Protein AF-0000000072534121 (afdb_homodimer)

Solvent-accessible surface area (backbone atoms only — not comparable to full-atom values): 11164 Å² total; per-residue (Å²): 130,83,77,74,69,74,75,80,82,66,74,84,60,98,48,45,69,42,69,75,47,59,81,53,67,49,52,100,50,39,24,65,51,29,41,68,61,47,37,74,74,54,40,81,67,47,67,92,71,31,49,14,48,44,53,20,34,79,87,64,46,57,46,39,61,71,46,47,45,32,39,40,18,22,70,52,24,34,37,28,43,11,88,66,24,95,82,50,55,50,70,50,54,31,34,30,38,20,26,120,128,82,78,74,70,74,75,79,82,67,74,84,61,99,48,46,70,42,69,77,46,59,82,53,67,48,53,99,49,40,24,64,52,30,42,68,61,47,37,73,73,54,40,82,69,46,67,92,70,31,50,15,50,43,52,21,34,80,87,63,45,56,45,40,60,70,46,46,46,32,41,40,17,23,70,51,24,35,37,28,44,12,88,67,24,95,84,51,55,51,69,48,54,32,35,29,37,19,26,123

InterPro domains:
  IPR025155 WxxW domain [PF13330] (17-99)
  IPR039675 Cartilage intermediate layer protein 1/2 [PTHR15031] (15-99)

Organism: Lottia gigantea (NCBI:txid225164)

Radius of gyration: 16.5 Å; Cα contacts (8 Å, |Δi|>4): 460; chains: 2; bounding box: 35×44×46 Å

Nearest PDB structures (foldseek):
  8oer-assembly1_I  TM=8.802E-01  e=3.198E-05  Homo sapiens
  8s80-assembly1_F-2  TM=4.761E-01  e=2.294E+00  Bacillus anthracis
  2kdg-assembly1_A  TM=2.989E-01  e=6.839E+00  Homo sapiens
  8oer-assembly1_I  TM=8.801E-01  e=2.637E-05  Homo sapiens
  8s80-assembly1_F-2  TM=4.758E-01  e=2.250E+00  Bacillus anthracis

pLDDT: mean 91.52, std 14.14, range [27.38, 98.62]

Foldseek 3Di:
DPPPVVDCPFDDFPADKFDKDFPDFDDPWKRDDWPVVCCVVPPPSAPQQFPDKFKDAPVRHGPVVVQFDWDDDQNTHIMGTLVRGPNSDDGGMIMMTHDD/DPPPVVDCPFDDFPADKFDKDFPDFDDPWKRDDWPVVCCVVPPVSAPQQFPDKFKDAPVRHGPVVVQFDWDDDQNTHIMGTLVRGPNSDDGGMIMMTHDD

Sequence (200 aa):
MAFFSTEYNGPPCKGYWTEFFNRDTPSDDFDLETLFKIRKEYGRRVCREPIGIDARLLNGKDYSTSGEVVVIGPRYGFSCKNENQLDGKCEDYKVRFCCRMAFFSTEYNGPPCKGYWTEFFNRDTPSDDFDLETLFKIRKEYGRRVCREPIGIDARLLNGKDYSTSGEVVVIGPRYGFSCKNENQLDGKCEDYKVRFCCR

Structure (mmCIF, N/CA/C/O backbone):
data_AF-0000000072534121-model_v1
#
loop_
_entity.id
_entity.type
_entity.pdbx_description
1 polymer 'WxxW domain-containing protein'
#
loop_
_atom_site.group_PDB
_atom_site.id
_atom_site.type_symbol
_atom_site.label_atom_id
_atom_site.label_alt_id
_atom_site.label_comp_id
_atom_site.label_asym_id
_atom_site.label_entity_id
_atom_site.label_seq_id
_atom_site.pdbx_PDB_ins_code
_atom_site.Cartn_x
_atom_site.Cartn_y
_atom_site.Cartn_z
_atom_site.occupancy
_atom_site.B_iso_or_equiv
_atom_site.auth_seq_id
_atom_site.auth_comp_id
_atom_site.auth_asym_id
_atom_site.auth_atom_id
_atom_site.pdbx_PDB_model_num
ATOM 1 N N . MET A 1 1 ? -5.535 -23.766 25.031 1 27.89 1 MET A N 1
ATOM 2 C CA . MET A 1 1 ? -4.383 -23.203 24.344 1 27.89 1 MET A CA 1
ATOM 3 C C . MET A 1 1 ? -4.629 -21.734 24 1 27.89 1 MET A C 1
ATOM 5 O O . MET A 1 1 ? -5.621 -21.391 23.359 1 27.89 1 MET A O 1
ATOM 9 N N . ALA A 1 2 ? -4.336 -20.844 24.766 1 35.66 2 ALA A N 1
ATOM 10 C CA . ALA A 1 2 ? -4.773 -19.438 24.734 1 35.66 2 ALA A CA 1
ATOM 11 C C . ALA A 1 2 ? -4.375 -18.766 23.438 1 35.66 2 ALA A C 1
ATOM 13 O O . ALA A 1 2 ? -3.193 -18.75 23.078 1 35.66 2 ALA A O 1
ATOM 14 N N . PHE A 1 3 ? -5.105 -18.75 22.344 1 37.38 3 PHE A N 1
ATOM 15 C CA . PHE A 1 3 ? -4.828 -18.156 21.047 1 37.38 3 PHE A CA 1
ATOM 16 C C . PHE A 1 3 ? -4.395 -16.703 21.188 1 37.38 3 PHE A C 1
ATOM 18 O O . PHE A 1 3 ? -5.16 -15.859 21.672 1 37.38 3 PHE A O 1
ATOM 25 N N . PHE A 1 4 ? -3.391 -16.391 21.766 1 40.91 4 PHE A N 1
ATOM 26 C CA . PHE A 1 4 ? -2.865 -15.031 21.828 1 40.91 4 PHE A CA 1
ATOM 27 C C . PHE A 1 4 ? -2.932 -14.352 20.469 1 40.91 4 PHE A C 1
ATOM 29 O O . PHE A 1 4 ? -2.236 -14.758 19.531 1 40.91 4 PHE A O 1
ATOM 36 N N . SER A 1 5 ? -4.098 -14.102 20 1 46.09 5 SER A N 1
ATOM 37 C CA . SER A 1 5 ? -4.293 -13.398 18.734 1 46.09 5 SER A CA 1
ATOM 38 C C . SER A 1 5 ? -3.463 -12.117 18.688 1 46.09 5 SER A C 1
ATOM 40 O O . SER A 1 5 ? -3.613 -11.242 19.531 1 46.09 5 SER A O 1
ATOM 42 N N . THR A 1 6 ? -2.209 -12.188 18.703 1 54.97 6 THR A N 1
ATOM 43 C CA . THR A 1 6 ? -1.438 -10.953 18.641 1 54.97 6 THR A CA 1
ATOM 44 C C . THR A 1 6 ? -2.086 -9.953 17.688 1 54.97 6 THR A C 1
ATOM 46 O O . THR A 1 6 ? -2.33 -10.273 16.531 1 54.97 6 THR A O 1
ATOM 49 N N . GLU A 1 7 ? -2.92 -9.07 18.219 1 68.06 7 GLU A N 1
ATOM 50 C CA . GLU A 1 7 ? -3.643 -8.016 17.516 1 68.06 7 GLU A CA 1
ATOM 51 C C . GLU A 1 7 ? -2.713 -7.238 16.594 1 68.06 7 GLU A C 1
ATOM 53 O O . GLU A 1 7 ? -1.57 -6.945 16.953 1 68.06 7 GLU A O 1
ATOM 58 N N . TYR A 1 8 ? -2.982 -7.312 15.281 1 80.12 8 TYR A N 1
ATOM 59 C CA . TYR A 1 8 ? -2.23 -6.508 14.328 1 80.12 8 TYR A CA 1
ATOM 60 C C . TYR A 1 8 ? -2.393 -5.02 14.617 1 80.12 8 TYR A C 1
ATOM 62 O O . TYR A 1 8 ? -3.496 -4.477 14.516 1 80.12 8 TYR A O 1
ATOM 70 N N . ASN A 1 9 ? -1.31 -4.371 15.062 1 85.38 9 ASN A N 1
ATOM 71 C CA . ASN A 1 9 ? -1.355 -2.959 15.422 1 85.38 9 ASN A CA 1
ATOM 72 C C . ASN A 1 9 ? -0.958 -2.072 14.242 1 85.38 9 ASN A C 1
ATOM 74 O O . ASN A 1 9 ? -0.901 -0.848 14.375 1 85.38 9 ASN A O 1
ATOM 78 N N . GLY A 1 10 ? -0.726 -2.645 13.078 1 92.81 10 GLY A N 1
ATOM 79 C CA . GLY A 1 10 ? -0.313 -1.861 11.922 1 92.81 10 GLY A CA 1
ATOM 80 C C . GLY A 1 10 ? 1.193 -1.788 11.758 1 92.81 10 GLY A C 1
ATOM 81 O O . GLY A 1 10 ? 1.936 -2.426 12.508 1 92.81 10 GLY A O 1
ATOM 82 N N . PRO A 1 11 ? 1.665 -1.078 10.711 1 94.75 11 PRO A N 1
ATOM 83 C CA . PRO A 1 11 ? 3.105 -0.918 10.508 1 94.75 11 PRO A CA 1
ATOM 84 C C . PRO A 1 11 ? 3.775 -0.119 11.625 1 94.75 11 PRO A C 1
ATOM 86 O O . PRO A 1 11 ? 3.092 0.551 12.398 1 94.75 11 PRO A O 1
ATOM 89 N N . PRO A 1 12 ? 5.055 -0.268 11.758 1 92.69 12 PRO A N 1
ATOM 90 C CA . PRO A 1 12 ? 5.746 0.498 12.797 1 92.69 12 PRO A CA 1
ATOM 91 C C . PRO A 1 12 ? 5.746 2 12.523 1 92.69 12 PRO A C 1
ATOM 93 O O . PRO A 1 12 ? 5.66 2.418 11.367 1 92.69 12 PRO A O 1
ATOM 96 N N . CYS A 1 13 ? 5.844 2.707 13.555 1 95.56 13 CYS A N 1
ATOM 97 C CA . CYS A 1 13 ? 5.957 4.16 13.484 1 95.56 13 CYS A CA 1
ATOM 98 C C . CYS A 1 13 ? 7 4.676 14.469 1 95.56 13 CYS A C 1
ATOM 100 O O . CYS A 1 13 ? 6.855 4.504 15.68 1 95.56 13 CYS A O 1
ATOM 102 N N . LYS A 1 14 ? 8.055 5.344 14.023 1 93.44 14 LYS A N 1
ATOM 103 C CA . LYS A 1 14 ? 9.133 5.855 14.859 1 93.44 14 LYS A CA 1
ATOM 104 C C . LYS A 1 14 ? 8.719 7.137 15.57 1 93.44 14 LYS A C 1
ATOM 106 O O . LYS A 1 14 ? 9.461 7.66 16.406 1 93.44 14 LYS A O 1
ATOM 111 N N . GLY A 1 15 ? 7.633 7.695 15.328 1 96.25 15 GLY A N 1
ATOM 112 C CA . GLY A 1 15 ? 7.055 8.875 15.953 1 96.25 15 GLY A CA 1
ATOM 113 C C . GLY A 1 15 ? 5.688 8.617 16.562 1 96.25 15 GLY A C 1
ATOM 114 O O . GLY A 1 15 ? 5.523 7.711 17.375 1 96.25 15 GLY A O 1
ATOM 115 N N . TYR A 1 16 ? 4.715 9.383 16.094 1 97.69 16 TYR A N 1
ATOM 116 C CA . TYR A 1 16 ? 3.357 9.18 16.594 1 97.69 16 TYR A CA 1
ATOM 117 C C . TYR A 1 16 ? 2.369 9.055 15.438 1 97.69 16 TYR A C 1
ATOM 119 O O . TYR A 1 16 ? 2.592 9.609 14.359 1 97.69 16 TYR A O 1
ATOM 127 N N . TRP A 1 17 ? 1.35 8.297 15.633 1 97.94 17 TRP A N 1
ATOM 128 C CA . TRP A 1 17 ? 0.268 8.18 14.664 1 97.94 17 TRP A C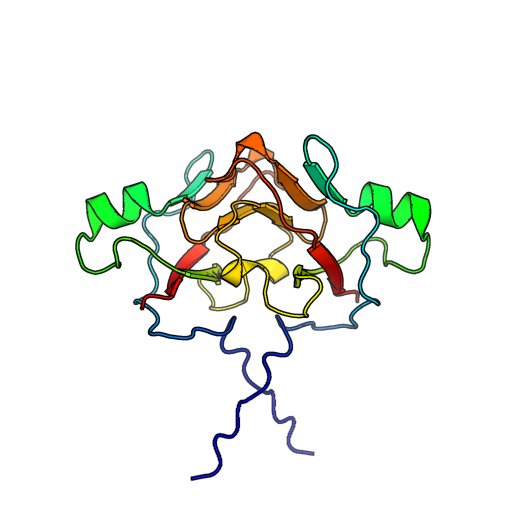A 1
ATOM 129 C C . TRP A 1 17 ? -0.764 9.281 14.859 1 97.94 17 TRP A C 1
ATOM 131 O O . TRP A 1 17 ? -1.114 9.617 15.992 1 97.94 17 TRP A O 1
ATOM 141 N N . THR A 1 18 ? -1.184 9.812 13.812 1 98.44 18 THR A N 1
ATOM 142 C CA . THR A 1 18 ? -2.361 10.672 13.875 1 98.44 18 THR A CA 1
ATOM 143 C C . THR A 1 18 ? -3.613 9.852 14.172 1 98.44 18 THR A C 1
ATOM 145 O O . THR A 1 18 ? -3.559 8.617 14.219 1 98.44 18 THR A O 1
ATOM 148 N N . GLU A 1 19 ? -4.723 10.547 14.422 1 97.88 19 GLU A N 1
ATOM 149 C CA . GLU A 1 19 ? -6.008 9.867 14.312 1 97.88 19 GLU A CA 1
ATOM 150 C C . GLU A 1 19 ? -6.215 9.281 12.922 1 97.88 19 GLU A C 1
ATOM 152 O O . GLU A 1 19 ? -5.465 9.602 11.992 1 97.88 19 GLU A O 1
ATOM 157 N N . PHE A 1 20 ? -7.184 8.391 12.773 1 98.19 20 PHE A N 1
ATOM 158 C CA . PHE A 1 20 ? -7.574 7.934 11.445 1 98.19 20 PHE A CA 1
ATOM 159 C C . PHE A 1 20 ? -8.43 8.977 10.75 1 98.19 20 PHE A C 1
ATOM 161 O O . PHE A 1 20 ? -9.32 9.578 11.359 1 98.19 20 PHE A O 1
ATOM 168 N N . PHE A 1 21 ? -8.133 9.195 9.43 1 98.06 21 PHE A N 1
ATOM 169 C CA . PHE A 1 21 ? -8.93 10.094 8.602 1 98.06 21 PHE A CA 1
ATOM 170 C C . PHE A 1 21 ? -9.742 9.312 7.578 1 98.06 21 PHE A C 1
ATOM 172 O O . PHE A 1 21 ? -9.242 8.359 6.977 1 98.06 21 PHE A O 1
ATOM 179 N N . ASN A 1 22 ? -10.93 9.617 7.383 1 96.62 22 ASN A N 1
ATOM 180 C CA . ASN A 1 22 ? -11.836 9.125 6.359 1 96.62 22 ASN A CA 1
ATOM 181 C C . ASN A 1 22 ? -12.664 10.25 5.754 1 96.62 22 ASN A C 1
ATOM 183 O O . ASN A 1 22 ? -13.711 10.617 6.297 1 96.62 22 ASN A O 1
ATOM 187 N N . ARG A 1 23 ? -12.156 10.852 4.77 1 89.94 23 ARG A N 1
ATOM 188 C CA . ARG A 1 23 ? -12.734 12.117 4.312 1 89.94 23 ARG A CA 1
ATOM 189 C C . ARG A 1 23 ? -14.094 11.898 3.662 1 89.94 23 ARG A C 1
ATOM 191 O O . ARG A 1 23 ? -14.969 12.758 3.74 1 89.94 23 ARG A O 1
ATOM 198 N N . ASP A 1 24 ? -14.133 10.82 2.881 1 79.94 24 ASP A N 1
ATOM 199 C CA . ASP A 1 24 ? -15.391 10.609 2.164 1 79.94 24 ASP A CA 1
ATOM 200 C C . ASP A 1 24 ? -15.641 9.117 1.927 1 79.94 24 ASP A C 1
ATOM 202 O O . ASP A 1 24 ? -14.789 8.281 2.244 1 79.94 24 ASP A O 1
ATOM 206 N N . THR A 1 25 ? -16.906 8.953 1.613 1 80.62 25 THR A N 1
ATOM 207 C CA . THR A 1 25 ? -17.297 7.613 1.193 1 80.62 25 THR A CA 1
ATOM 208 C C . THR A 1 25 ? -17.047 7.426 -0.302 1 80.62 25 THR A C 1
ATOM 210 O O . THR A 1 25 ? -17.016 8.398 -1.058 1 80.62 25 THR A O 1
ATOM 213 N N . PRO A 1 26 ? -16.75 6.148 -0.622 1 81.44 26 PRO A N 1
A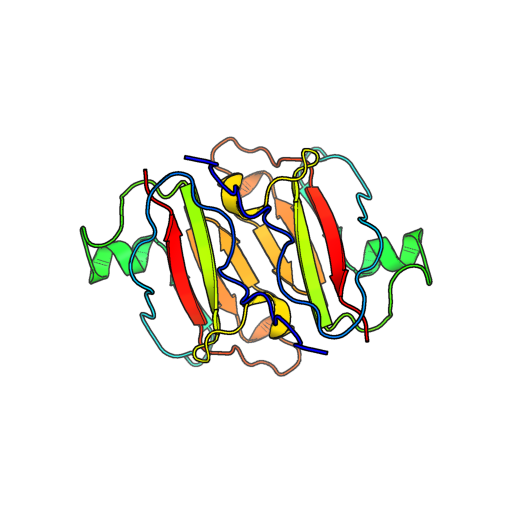TOM 214 C CA . PRO A 1 26 ? -16.547 5.938 -2.057 1 81.44 26 PRO A CA 1
ATOM 215 C C . PRO A 1 26 ? -17.625 6.598 -2.906 1 81.44 26 PRO A C 1
ATOM 217 O O . PRO A 1 26 ? -18.797 6.605 -2.521 1 81.44 26 PRO A O 1
ATOM 220 N N . SER A 1 27 ? -17.156 7.473 -3.795 1 78.44 27 SER A N 1
ATOM 221 C CA . SER A 1 27 ? -18.078 8.031 -4.781 1 78.44 27 SER A CA 1
ATOM 222 C C . SER A 1 27 ? -18.203 7.117 -6 1 78.44 27 SER A C 1
ATOM 224 O O . SER A 1 27 ? -17.766 5.965 -5.961 1 78.44 27 SER A O 1
ATOM 226 N N . ASP A 1 28 ? -18.797 7.73 -6.996 1 77.44 28 ASP A N 1
ATOM 227 C CA . ASP A 1 28 ? -19.078 6.957 -8.195 1 77.44 28 ASP A CA 1
ATOM 228 C C . ASP A 1 28 ? -17.797 6.52 -8.891 1 77.44 28 ASP A C 1
ATOM 230 O O . ASP A 1 28 ? -17.812 5.605 -9.719 1 77.44 28 ASP A O 1
ATOM 234 N N . ASP A 1 29 ? -16.672 6.98 -8.297 1 87.19 29 ASP A N 1
ATOM 235 C CA . ASP A 1 29 ? -15.539 6.57 -9.125 1 87.19 29 ASP A CA 1
ATOM 236 C C . ASP A 1 29 ? -14.336 6.188 -8.266 1 87.19 29 ASP A C 1
ATOM 238 O O . ASP A 1 29 ? -13.508 5.375 -8.672 1 87.19 29 ASP A O 1
ATOM 242 N N . PHE A 1 30 ? -14.258 6.848 -7.07 1 92.75 30 PHE A N 1
ATOM 243 C CA . PHE A 1 30 ? -13.023 6.711 -6.316 1 92.75 30 PHE A CA 1
ATOM 244 C C . PHE A 1 30 ? -13.289 6.773 -4.816 1 92.75 30 PHE A C 1
ATOM 246 O O . PHE A 1 30 ? -14.328 7.277 -4.387 1 92.75 30 PHE A O 1
ATOM 253 N N . ASP A 1 31 ? -12.492 6.133 -3.957 1 95.81 31 ASP A N 1
ATOM 254 C CA . ASP A 1 31 ? -12.25 6.48 -2.559 1 95.81 31 ASP A CA 1
ATOM 255 C C . ASP A 1 31 ? -10.898 7.168 -2.389 1 95.81 31 ASP A C 1
ATOM 257 O O . ASP A 1 31 ? -9.852 6.574 -2.676 1 95.81 31 ASP A O 1
ATOM 261 N N . LEU A 1 32 ? -10.852 8.469 -1.961 1 96.12 32 LEU A N 1
ATOM 262 C CA . LEU A 1 32 ? -9.633 9.273 -1.938 1 96.12 32 LEU A CA 1
ATOM 263 C C . LEU A 1 32 ? -9.352 9.797 -0.532 1 96.12 32 LEU A C 1
ATOM 265 O O . LEU A 1 32 ? -10.102 10.625 -0.012 1 96.12 32 LEU A O 1
ATOM 269 N N . GLU A 1 33 ? -8.305 9.312 0.132 1 97.12 33 GLU A N 1
ATOM 270 C CA . GLU A 1 33 ? -7.73 9.867 1.354 1 97.12 33 GLU A CA 1
ATOM 271 C C . GLU A 1 33 ? -6.316 10.391 1.109 1 97.12 33 GLU A C 1
ATOM 273 O O . GLU A 1 33 ? -5.359 9.922 1.729 1 97.12 33 GLU A O 1
ATOM 278 N N . THR A 1 34 ? -6.242 11.383 0.246 1 97.19 34 THR A N 1
ATOM 279 C CA . THR A 1 34 ? -4.934 11.938 -0.081 1 97.19 34 THR A CA 1
ATOM 280 C C . THR A 1 34 ? -4.469 12.914 0.998 1 97.19 34 THR A C 1
ATOM 282 O O . THR A 1 34 ? -5.293 13.555 1.651 1 97.19 34 THR A O 1
ATOM 285 N N . LEU A 1 35 ? -3.18 12.984 1.156 1 97.56 35 LEU A N 1
ATOM 286 C CA . LEU A 1 35 ? -2.619 13.891 2.146 1 97.56 35 LEU A CA 1
ATOM 287 C C . LEU A 1 35 ? -3.047 15.328 1.867 1 97.56 35 LEU A C 1
ATOM 289 O O . LEU A 1 35 ? -3.373 16.078 2.793 1 97.56 35 LEU A O 1
ATOM 293 N N . PHE A 1 36 ? -3.088 15.727 0.591 1 97.06 36 PHE A N 1
ATOM 294 C CA . PHE A 1 36 ? -3.467 17.078 0.197 1 97.06 36 PHE A CA 1
ATOM 295 C C . PHE A 1 36 ? -4.871 17.406 0.688 1 97.06 36 PHE A C 1
ATOM 297 O O . PHE A 1 36 ? -5.078 18.438 1.345 1 97.06 36 PHE A O 1
ATOM 304 N N . LYS A 1 37 ? -5.836 16.562 0.38 1 96.38 37 LYS A N 1
ATOM 305 C CA . LYS A 1 37 ? -7.223 16.812 0.761 1 96.38 37 LYS A CA 1
ATOM 306 C C . LYS A 1 37 ? -7.391 16.781 2.277 1 96.38 37 LYS A C 1
ATOM 308 O O . LYS A 1 37 ? -8.164 17.547 2.842 1 96.38 37 LYS A O 1
ATOM 313 N N . ILE A 1 38 ? -6.695 15.867 2.969 1 97.19 38 ILE A N 1
ATOM 314 C CA . ILE A 1 38 ? -6.766 15.727 4.418 1 97.19 38 ILE A CA 1
ATOM 315 C C . ILE A 1 38 ? -6.211 16.984 5.086 1 97.19 38 ILE A C 1
ATOM 317 O O . ILE A 1 38 ? -6.801 17.5 6.035 1 97.19 38 ILE A O 1
ATOM 321 N N . ARG A 1 39 ? -5.109 17.438 4.602 1 96.94 39 ARG A N 1
ATOM 322 C CA . ARG A 1 39 ? -4.539 18.672 5.141 1 96.94 39 ARG A CA 1
ATOM 323 C C . ARG A 1 39 ? -5.488 19.844 4.949 1 96.94 39 ARG A C 1
ATOM 325 O O . ARG A 1 39 ? -5.625 20.703 5.836 1 96.94 39 ARG A O 1
ATOM 332 N N . LYS A 1 40 ? -6.086 19.969 3.77 1 96.5 40 LYS A N 1
ATOM 333 C CA . LYS A 1 40 ? -7.035 21.031 3.479 1 96.5 40 LYS A CA 1
ATOM 334 C C . LYS A 1 40 ? -8.211 21 4.449 1 96.5 40 LYS A C 1
ATOM 336 O O . LYS A 1 40 ? -8.68 22.047 4.902 1 96.5 40 LYS A O 1
ATOM 341 N N . GLU A 1 41 ? -8.656 19.828 4.781 1 96.38 41 GLU A N 1
ATOM 342 C CA . GLU A 1 41 ? -9.875 19.688 5.566 1 96.38 41 GLU A CA 1
ATOM 343 C C . GLU A 1 41 ? -9.578 19.719 7.062 1 96.38 41 GLU A C 1
ATOM 345 O O . GLU A 1 41 ? -10.375 20.25 7.844 1 96.38 41 GLU A O 1
ATOM 350 N N . TYR A 1 42 ? -8.414 19.172 7.488 1 96.25 42 TYR A N 1
ATOM 351 C CA . TYR A 1 42 ? -8.18 18.953 8.914 1 96.25 42 TYR A CA 1
ATOM 352 C C . TYR A 1 42 ? -7.008 19.812 9.398 1 96.25 42 TYR A C 1
ATOM 354 O O . TYR A 1 42 ? -6.734 19.875 10.602 1 96.25 42 TYR A O 1
ATOM 362 N N . GLY A 1 43 ? -6.32 20.344 8.523 1 95.88 43 GLY A N 1
ATOM 363 C CA . GLY A 1 43 ? -5.258 21.281 8.883 1 95.88 43 GLY A CA 1
ATOM 364 C C . GLY A 1 43 ? -4.129 20.625 9.656 1 95.88 43 GLY A C 1
ATOM 365 O O . GLY A 1 43 ? -3.574 19.609 9.219 1 95.88 43 GLY A O 1
ATOM 366 N N . ARG A 1 44 ? -3.895 21.094 10.883 1 95.56 44 ARG A N 1
ATOM 367 C CA . ARG A 1 44 ? -2.713 20.719 11.648 1 95.56 44 ARG A CA 1
ATOM 368 C C . ARG A 1 44 ? -2.934 19.391 12.375 1 95.56 44 ARG A C 1
ATOM 370 O O . ARG A 1 44 ? -2.049 18.906 13.078 1 95.56 44 ARG A O 1
ATOM 377 N N . ARG A 1 45 ? -4.027 18.812 12.203 1 97.06 45 ARG A N 1
ATOM 378 C CA . ARG A 1 45 ? -4.273 17.5 12.781 1 97.06 45 ARG A CA 1
ATOM 379 C C . ARG A 1 45 ? -3.473 16.422 12.055 1 97.06 45 ARG A C 1
ATOM 381 O O . ARG A 1 45 ? -3.359 15.289 12.539 1 97.06 45 ARG A O 1
ATOM 388 N N . VAL A 1 46 ? -2.916 16.781 10.977 1 97.31 46 VAL A N 1
ATOM 389 C CA . VAL A 1 46 ? -1.96 15.922 10.281 1 97.31 46 VAL A CA 1
ATOM 390 C C . VAL A 1 46 ? -0.651 16.672 10.062 1 97.31 46 VAL A C 1
ATOM 392 O O . VAL A 1 46 ? -0.661 17.859 9.719 1 97.31 46 VAL A O 1
ATOM 395 N N . CYS A 1 47 ? 0.452 16 10.328 1 97.5 47 CYS A N 1
ATOM 396 C CA . CYS A 1 47 ? 1.759 16.641 10.188 1 97.5 47 CYS A CA 1
ATOM 397 C C . CYS A 1 47 ? 2.072 16.922 8.727 1 97.5 47 CYS A C 1
ATOM 399 O O . CYS A 1 47 ? 1.506 16.297 7.832 1 97.5 47 CYS A O 1
ATOM 401 N N . ARG A 1 48 ? 2.914 17.812 8.438 1 94.25 48 ARG A N 1
ATOM 402 C CA . ARG A 1 48 ? 3.232 18.297 7.094 1 94.25 48 ARG A CA 1
ATOM 403 C C . ARG A 1 48 ? 3.998 17.25 6.301 1 94.25 48 ARG A C 1
ATOM 405 O O . ARG A 1 48 ? 3.812 17.109 5.09 1 94.25 48 ARG A O 1
ATOM 412 N N . GLU A 1 49 ? 4.906 16.547 7.012 1 95.31 49 GLU A N 1
ATOM 413 C CA . GLU A 1 49 ? 5.758 15.578 6.32 1 95.31 49 GLU A CA 1
ATOM 414 C C . GLU A 1 49 ? 5.656 14.195 6.957 1 95.31 49 GLU A C 1
ATOM 416 O O . GLU A 1 49 ? 6.59 13.742 7.621 1 95.31 49 GLU A O 1
ATOM 421 N N . PRO A 1 50 ? 4.59 13.484 6.648 1 97.75 50 PRO A N 1
ATOM 422 C CA . PRO A 1 50 ? 4.473 12.141 7.215 1 97.75 50 PRO A CA 1
ATOM 423 C C . PRO A 1 50 ? 5.59 11.211 6.758 1 97.75 50 PRO A C 1
ATOM 425 O O . PRO A 1 50 ? 6.02 11.273 5.602 1 97.75 50 PRO A O 1
ATOM 428 N N . ILE A 1 51 ? 5.984 10.258 7.664 1 96.94 51 ILE A N 1
ATOM 429 C CA . ILE A 1 51 ? 7.074 9.344 7.363 1 96.94 51 ILE A CA 1
ATOM 430 C C . ILE A 1 51 ? 6.531 7.918 7.242 1 96.94 51 ILE A C 1
ATOM 432 O O . ILE A 1 51 ? 7.289 6.977 7 1 96.94 51 ILE A O 1
ATOM 436 N N . GLY A 1 52 ? 5.262 7.738 7.414 1 97.44 52 GLY A N 1
ATOM 437 C CA . GLY A 1 52 ? 4.566 6.469 7.273 1 97.44 52 GLY A CA 1
ATOM 438 C C . GLY A 1 52 ? 3.072 6.629 7.059 1 97.44 52 GLY A C 1
ATOM 439 O O . GLY A 1 52 ? 2.527 7.719 7.242 1 97.44 52 GLY A O 1
ATOM 440 N N . ILE A 1 53 ? 2.49 5.586 6.676 1 98.25 53 ILE A N 1
ATOM 441 C CA . ILE A 1 53 ? 1.049 5.566 6.453 1 98.25 53 ILE A CA 1
ATOM 442 C C . ILE A 1 53 ? 0.489 4.191 6.816 1 98.25 53 ILE A C 1
ATOM 444 O O . ILE A 1 53 ? 1.159 3.172 6.637 1 98.25 53 ILE A O 1
ATOM 448 N N . ASP A 1 54 ? -0.617 4.16 7.387 1 97.62 54 ASP A N 1
ATOM 449 C CA . ASP A 1 54 ? -1.441 3.004 7.719 1 97.62 54 ASP A CA 1
ATOM 450 C C . ASP A 1 54 ? -2.838 3.133 7.117 1 97.62 54 ASP A C 1
ATOM 452 O O . ASP A 1 54 ? -3.488 4.172 7.262 1 97.62 54 ASP A O 1
ATOM 456 N N . ALA A 1 55 ? -3.303 2.16 6.41 1 97.81 55 ALA A N 1
ATOM 457 C CA . ALA A 1 55 ? -4.629 2.182 5.801 1 97.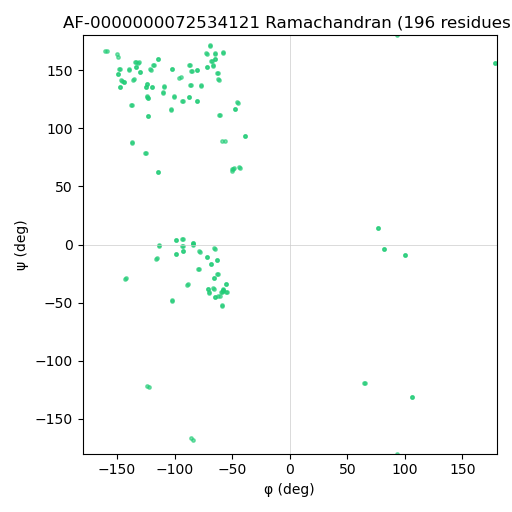81 55 ALA A CA 1
ATOM 458 C C . ALA A 1 55 ? -5.453 0.972 6.234 1 97.81 55 ALA A C 1
ATOM 460 O O . ALA A 1 55 ? -4.938 -0.147 6.293 1 97.81 55 ALA A O 1
ATOM 461 N N . ARG A 1 56 ? -6.703 1.237 6.512 1 97.38 56 ARG A N 1
ATOM 462 C CA . ARG A 1 56 ? -7.598 0.213 7.039 1 97.38 56 ARG A CA 1
ATOM 463 C C . ARG A 1 56 ? -8.984 0.318 6.414 1 97.38 56 ARG A C 1
ATOM 465 O O . ARG A 1 56 ? -9.438 1.414 6.07 1 97.38 56 ARG A O 1
ATOM 472 N N . LEU A 1 57 ? -9.57 -0.833 6.367 1 96.62 57 LEU A N 1
ATOM 473 C CA . LEU A 1 57 ? -11.016 -0.817 6.172 1 96.62 57 LEU A CA 1
ATOM 474 C C . LEU A 1 57 ? -11.719 -0.181 7.363 1 96.62 57 LEU A C 1
ATOM 476 O O . LEU A 1 57 ? -11.141 -0.068 8.445 1 96.62 57 LEU A O 1
ATOM 480 N N . LEU A 1 58 ? -12.977 0.189 7.199 1 95.88 58 LEU A N 1
ATOM 481 C CA . LEU A 1 58 ? -13.703 0.828 8.289 1 95.88 58 LEU A CA 1
ATOM 482 C C . LEU A 1 58 ? -13.828 -0.113 9.484 1 95.88 58 LEU A C 1
ATOM 484 O O . LEU A 1 58 ? -13.883 0.337 10.633 1 95.88 58 LEU A O 1
ATOM 488 N N . ASN A 1 59 ? -13.789 -1.388 9.258 1 95 59 ASN A N 1
ATOM 489 C CA . ASN A 1 59 ? -13.922 -2.359 10.336 1 95 59 ASN A CA 1
ATOM 490 C C . ASN A 1 59 ? -12.586 -2.605 11.031 1 95 59 ASN A C 1
ATOM 492 O O . ASN A 1 59 ? -12.484 -3.467 11.906 1 95 59 ASN A O 1
ATOM 496 N N . GLY A 1 60 ? -11.609 -1.946 10.578 1 95 60 GLY A N 1
ATOM 497 C CA . GLY A 1 60 ? -10.336 -1.986 11.273 1 95 60 GLY A CA 1
ATOM 498 C C . GLY A 1 60 ? -9.344 -2.939 10.641 1 95 60 GLY A C 1
ATOM 499 O O . GLY A 1 60 ? -8.164 -2.938 11 1 95 60 GLY A O 1
ATOM 500 N N . LYS A 1 61 ? -9.758 -3.729 9.695 1 95.12 61 LYS A N 1
ATOM 501 C CA . LYS A 1 61 ? -8.852 -4.68 9.047 1 95.12 61 LYS A CA 1
ATOM 502 C C . LYS A 1 61 ? -7.859 -3.965 8.141 1 95.12 61 LYS A C 1
ATOM 504 O O . LYS A 1 61 ? -8.148 -2.887 7.617 1 95.12 61 LYS A O 1
ATOM 509 N N . ASP A 1 62 ? -6.691 -4.621 7.984 1 96.44 62 ASP A N 1
ATOM 510 C CA . ASP A 1 62 ? -5.656 -4.082 7.105 1 96.44 62 ASP A CA 1
ATOM 511 C C . ASP A 1 62 ? -6.148 -4 5.664 1 96.44 62 ASP A C 1
ATOM 513 O O . ASP A 1 62 ? -6.848 -4.898 5.191 1 96.44 62 ASP A O 1
ATOM 517 N N . TYR A 1 63 ? -5.742 -2.932 4.953 1 96.69 63 TYR A N 1
ATOM 518 C CA . TYR A 1 63 ? -6.168 -2.746 3.572 1 96.69 63 TYR A CA 1
ATOM 519 C C . TYR A 1 63 ? -5.812 -3.961 2.725 1 96.69 63 TYR A C 1
ATOM 521 O O . TYR A 1 63 ? -6.508 -4.273 1.755 1 96.69 63 TYR A O 1
ATOM 529 N N . SER A 1 64 ? -4.711 -4.602 3.016 1 94.5 64 SER A N 1
ATOM 530 C CA . SER A 1 64 ? -4.176 -5.695 2.213 1 94.5 64 SER A CA 1
ATOM 531 C C . SER A 1 64 ? -5.133 -6.887 2.191 1 94.5 64 SER A C 1
ATOM 533 O O . SER A 1 64 ? -4.984 -7.793 1.371 1 94.5 64 SER A O 1
ATOM 535 N N . THR A 1 65 ? -6.148 -6.895 3.08 1 92 65 THR A N 1
ATOM 536 C CA . THR A 1 65 ? -7.07 -8.023 3.154 1 92 65 THR A CA 1
ATOM 537 C C . THR A 1 65 ? -8.297 -7.777 2.279 1 92 65 THR A C 1
ATOM 539 O O . THR A 1 65 ? -9.148 -8.656 2.139 1 92 65 THR A O 1
ATOM 542 N N . SER A 1 66 ? -8.461 -6.621 1.672 1 94.19 66 SER A N 1
ATOM 543 C CA . SER A 1 66 ? -9.641 -6.254 0.894 1 94.19 66 SER A CA 1
ATOM 544 C C . SER A 1 66 ? -9.594 -6.859 -0.504 1 94.19 66 SER A C 1
ATOM 546 O O . SER A 1 66 ? -10.617 -6.949 -1.184 1 94.19 66 SER A O 1
ATOM 548 N N . GLY A 1 67 ? -8.359 -7.238 -0.975 1 94.62 67 GLY A N 1
ATOM 549 C CA . GLY A 1 67 ? -8.203 -7.738 -2.332 1 94.62 67 GLY A CA 1
ATOM 550 C C . GLY A 1 67 ? -8.102 -6.637 -3.365 1 94.62 67 GLY A C 1
ATOM 551 O O . GLY A 1 67 ? -7.91 -6.906 -4.555 1 94.62 67 GLY A O 1
ATOM 552 N N . GLU A 1 68 ? -8.219 -5.402 -3.037 1 97.38 68 GLU A N 1
ATOM 553 C CA . GLU A 1 68 ? -8.281 -4.281 -3.971 1 97.38 68 GLU A CA 1
ATOM 554 C C . GLU A 1 68 ? -6.879 -3.785 -4.324 1 97.38 68 GLU A C 1
ATOM 556 O O . GLU A 1 68 ? -5.922 -4.031 -3.584 1 97.38 68 GLU A O 1
ATOM 561 N N . VAL A 1 69 ? -6.785 -3.189 -5.484 1 98.38 69 VAL A N 1
ATOM 562 C CA . VAL A 1 69 ? -5.566 -2.516 -5.93 1 98.38 69 VAL A CA 1
ATOM 563 C C . VAL A 1 69 ? -5.633 -1.035 -5.562 1 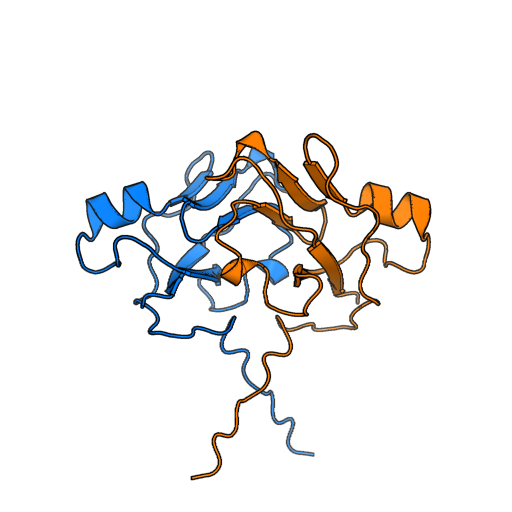98.38 69 VAL A C 1
ATOM 565 O O . VAL A 1 69 ? -6.566 -0.331 -5.953 1 98.38 69 VAL A O 1
ATOM 568 N N . VAL A 1 70 ? -4.617 -0.566 -4.809 1 98.44 70 VAL A N 1
ATOM 569 C CA . VAL A 1 70 ? -4.676 0.806 -4.312 1 98.44 70 VAL A CA 1
ATOM 570 C C . VAL A 1 70 ? -3.352 1.515 -4.598 1 98.44 70 VAL A C 1
ATOM 572 O O . VAL A 1 70 ? -2.34 0.866 -4.871 1 98.44 70 VAL A O 1
ATOM 575 N N . VAL A 1 71 ? -3.379 2.811 -4.66 1 98.56 71 VAL A N 1
ATOM 576 C CA . VAL A 1 71 ? -2.203 3.676 -4.648 1 98.56 71 VAL A CA 1
ATOM 577 C C . VAL A 1 71 ? -2.002 4.254 -3.25 1 98.56 71 VAL A C 1
ATOM 579 O O . VAL A 1 71 ? -2.938 4.793 -2.652 1 98.56 71 VAL A O 1
ATOM 582 N N . ILE A 1 72 ? -0.813 4.09 -2.725 1 98.62 72 ILE A N 1
ATOM 583 C CA . ILE A 1 72 ? -0.624 4.461 -1.325 1 98.62 72 ILE A CA 1
ATOM 584 C C . ILE A 1 72 ? 0.813 4.926 -1.105 1 98.62 72 ILE A C 1
ATOM 586 O O . ILE A 1 72 ? 1.741 4.422 -1.742 1 98.62 72 ILE A O 1
ATOM 590 N N . GLY A 1 73 ? 1.013 5.852 -0.219 1 98.19 73 GLY A N 1
ATOM 591 C CA . GLY A 1 73 ? 2.291 6.359 0.257 1 98.19 73 GLY A CA 1
ATOM 592 C C . GLY A 1 73 ? 2.148 7.477 1.271 1 98.19 73 GLY A C 1
ATOM 593 O O . GLY A 1 73 ? 1.17 8.227 1.245 1 98.19 73 GLY A O 1
ATOM 594 N N . PRO A 1 74 ? 3.158 7.66 2.1 1 97.69 74 PRO A N 1
ATOM 595 C CA . PRO A 1 74 ? 3.018 8.617 3.197 1 97.69 74 PRO A CA 1
ATOM 596 C C . PRO A 1 74 ? 2.879 10.055 2.709 1 97.69 74 PRO A C 1
ATOM 598 O O . PRO A 1 74 ? 2.23 10.875 3.365 1 97.69 74 PRO A O 1
ATOM 601 N N . ARG A 1 75 ? 3.434 10.375 1.593 1 95.19 75 ARG A N 1
ATOM 602 C CA . ARG A 1 75 ? 3.389 11.758 1.138 1 95.19 75 ARG A CA 1
ATOM 603 C C . ARG A 1 75 ? 2.273 11.969 0.118 1 95.19 75 ARG A C 1
ATOM 605 O O . ARG A 1 75 ? 2.047 13.086 -0.347 1 95.19 75 ARG A O 1
ATOM 612 N N . TYR A 1 76 ? 1.688 10.938 -0.286 1 97.5 76 TYR A N 1
ATOM 613 C CA . TYR A 1 76 ? 0.559 10.977 -1.21 1 97.5 76 TYR A CA 1
ATOM 614 C C . TYR A 1 76 ? -0.757 10.758 -0.472 1 97.5 76 TYR A C 1
ATOM 616 O O . TYR A 1 76 ? -1.712 11.516 -0.658 1 97.5 76 TYR A O 1
ATOM 624 N N . GLY A 1 77 ? -0.797 9.766 0.344 1 97.94 77 GLY A N 1
ATOM 625 C CA . GLY A 1 77 ? -2.021 9.273 0.958 1 97.94 77 GLY A CA 1
ATOM 626 C C . GLY A 1 77 ? -2.496 7.957 0.37 1 97.94 77 GLY A C 1
ATOM 627 O O . GLY A 1 77 ? -1.72 7.004 0.259 1 97.94 77 GLY A O 1
ATOM 628 N N . PHE A 1 78 ? -3.717 7.922 0.048 1 98.12 78 PHE A N 1
ATOM 629 C CA . PHE A 1 78 ? -4.355 6.672 -0.347 1 98.12 78 PHE A CA 1
ATOM 630 C C . PHE A 1 78 ? -5.449 6.922 -1.379 1 98.12 78 PHE A C 1
ATOM 632 O O . PHE A 1 78 ? -6.223 7.875 -1.25 1 98.12 78 PHE A O 1
ATOM 639 N N . SER A 1 79 ? -5.449 6.059 -2.408 1 97.38 79 SER A N 1
ATOM 640 C CA . SER A 1 79 ? -6.535 6.141 -3.383 1 97.38 79 SER A CA 1
ATOM 641 C C . SER A 1 79 ? -6.926 4.754 -3.887 1 97.38 79 SER A C 1
ATOM 643 O O . SER A 1 79 ? -6.066 3.898 -4.098 1 97.38 79 SER A O 1
ATOM 645 N N . CYS A 1 80 ? -8.148 4.555 -4.031 1 97.75 80 CYS A N 1
ATOM 646 C CA . CYS A 1 80 ? -8.781 3.402 -4.664 1 97.75 80 CYS A CA 1
ATOM 647 C C . CYS A 1 80 ? -9.68 3.838 -5.816 1 97.75 80 CYS A C 1
ATOM 649 O O . CYS A 1 80 ? -10.555 4.688 -5.645 1 97.75 80 CYS A O 1
ATOM 651 N N . LYS A 1 81 ? -9.469 3.281 -6.98 1 97 81 LYS A N 1
ATOM 652 C CA . LYS A 1 81 ? -10.289 3.586 -8.148 1 97 81 LYS A CA 1
ATOM 653 C C . LYS A 1 81 ? -11.164 2.396 -8.531 1 97 81 LYS A C 1
ATOM 655 O O . LYS A 1 81 ? -10.672 1.279 -8.695 1 97 81 LYS A O 1
ATOM 660 N N . ASN A 1 82 ? -12.43 2.697 -8.703 1 96.81 82 ASN A N 1
ATOM 661 C CA . ASN A 1 82 ? -13.406 1.652 -9.008 1 96.81 82 ASN A CA 1
ATOM 662 C C . ASN A 1 82 ? -12.984 0.836 -10.227 1 96.81 82 ASN A C 1
ATOM 664 O O . ASN A 1 82 ? -13.07 -0.393 -10.219 1 96.81 82 ASN A O 1
ATOM 668 N N . GLU A 1 83 ? -12.492 1.517 -11.188 1 96 83 GLU A N 1
ATOM 669 C CA . GLU A 1 83 ? -12.211 0.871 -12.461 1 96 83 GLU A CA 1
ATOM 670 C C . GLU A 1 83 ? -11.062 -0.126 -12.336 1 96 83 GLU A C 1
ATOM 672 O O . GLU A 1 83 ? -10.859 -0.967 -13.211 1 96 83 GLU A O 1
ATOM 677 N N . ASN A 1 84 ? -10.266 -0.05 -11.281 1 96.5 84 ASN A N 1
ATOM 678 C CA . ASN A 1 84 ? -9.117 -0.921 -11.094 1 96.5 84 ASN A CA 1
ATOM 679 C C . ASN A 1 84 ? -9.469 -2.154 -10.266 1 96.5 84 ASN A C 1
ATOM 681 O O . ASN A 1 84 ? -8.617 -3.01 -10.023 1 96.5 84 ASN A O 1
ATOM 685 N N . GLN A 1 85 ? -10.75 -2.307 -9.789 1 96.81 85 GLN A N 1
ATOM 686 C CA . GLN A 1 85 ? -11.164 -3.393 -8.906 1 96.81 85 GLN A CA 1
ATOM 687 C C . GLN A 1 85 ? -11.914 -4.473 -9.68 1 96.81 85 GLN A C 1
ATOM 689 O O . GLN A 1 85 ? -12.617 -4.176 -10.648 1 96.81 85 GLN A O 1
ATOM 694 N N . LEU A 1 86 ? -11.867 -5.645 -9.273 1 92.62 86 LEU A N 1
ATOM 695 C CA . LEU A 1 86 ? -12.5 -6.785 -9.922 1 92.62 86 LEU A CA 1
ATOM 696 C C . LEU A 1 86 ? -14.008 -6.582 -10.016 1 92.62 86 LEU A C 1
ATOM 698 O O . LEU A 1 86 ? -14.617 -6.891 -11.039 1 92.62 86 LEU A O 1
ATOM 702 N N . ASP A 1 87 ? -14.633 -6.035 -8.953 1 93.88 87 ASP A N 1
ATOM 703 C CA . ASP A 1 87 ? -16.078 -5.863 -8.945 1 93.88 87 ASP A CA 1
ATOM 704 C C . ASP A 1 87 ? -16.469 -4.434 -9.32 1 93.88 87 ASP A C 1
ATOM 706 O O . ASP A 1 87 ? -17.641 -4.062 -9.227 1 93.88 87 ASP A O 1
ATOM 710 N N . GLY A 1 88 ? -15.484 -3.672 -9.648 1 94.81 88 GLY A N 1
ATOM 711 C CA . GLY A 1 88 ? -15.75 -2.311 -10.086 1 94.81 88 GLY A CA 1
ATOM 712 C C . GLY A 1 88 ? -16.078 -1.37 -8.945 1 94.81 88 GLY A C 1
ATOM 713 O O . GLY A 1 88 ? -16.656 -0.302 -9.164 1 94.81 88 GLY A O 1
ATOM 714 N N . LYS A 1 89 ? -15.781 -1.866 -7.734 1 94.81 89 LYS A N 1
ATOM 715 C CA . LYS A 1 89 ? -16.125 -1.035 -6.582 1 94.81 89 LYS A CA 1
ATOM 716 C C . LYS A 1 89 ? -14.969 -0.997 -5.578 1 94.81 89 LYS A C 1
ATOM 718 O O . LYS A 1 89 ? -14.32 -2.016 -5.332 1 94.81 89 LYS A O 1
ATOM 723 N N . CYS A 1 90 ? -14.812 0.206 -4.996 1 97 90 CYS A N 1
ATOM 724 C CA . CYS A 1 90 ? -13.875 0.351 -3.883 1 97 90 CYS A CA 1
ATOM 725 C C . CYS A 1 90 ? -14.602 0.238 -2.547 1 97 90 CYS A C 1
ATOM 727 O O . CYS A 1 90 ? -15.727 0.722 -2.404 1 97 90 CYS A O 1
ATOM 729 N N . GLU A 1 91 ? -13.922 -0.389 -1.595 1 95.75 91 GLU A N 1
ATOM 730 C CA . GLU A 1 91 ? -14.344 -0.263 -0.202 1 95.75 91 GLU A CA 1
ATOM 731 C C . GLU A 1 91 ? -14.039 1.13 0.342 1 95.75 91 GLU A C 1
ATOM 733 O O . GLU A 1 91 ? -13.352 1.922 -0.311 1 95.75 91 GLU A O 1
ATOM 738 N N . ASP A 1 92 ? -14.648 1.401 1.408 1 96.81 92 ASP A N 1
ATOM 739 C CA . ASP A 1 92 ? -14.344 2.645 2.111 1 96.81 92 ASP A CA 1
ATOM 740 C C . ASP A 1 92 ? -13.18 2.461 3.074 1 96.81 92 ASP A C 1
ATOM 742 O O . ASP A 1 92 ? -13.172 1.533 3.885 1 96.81 92 ASP A O 1
ATOM 746 N N . TYR A 1 93 ? -12.164 3.322 2.947 1 97.5 93 TYR A N 1
ATOM 747 C CA . TYR A 1 93 ? -10.945 3.188 3.746 1 97.5 93 TYR A CA 1
ATOM 748 C C . TYR A 1 93 ? -10.742 4.41 4.637 1 97.5 93 TYR A C 1
ATOM 750 O O . TYR A 1 93 ? -11.188 5.508 4.301 1 97.5 93 TYR A O 1
ATOM 758 N N . LYS A 1 94 ? -10.062 4.203 5.695 1 98 94 LYS A N 1
ATOM 759 C CA . LYS A 1 94 ? -9.5 5.25 6.543 1 98 94 LYS A CA 1
ATOM 760 C C . LYS A 1 94 ? -7.98 5.117 6.637 1 98 94 LYS A C 1
ATOM 762 O O . LYS A 1 94 ? -7.438 4.016 6.516 1 98 94 LYS A O 1
ATOM 767 N N . VAL A 1 95 ? -7.34 6.305 6.828 1 98.38 95 VAL A N 1
ATOM 768 C CA . VAL A 1 95 ? -5.879 6.273 6.859 1 98.38 95 VAL A CA 1
ATOM 769 C C . VAL A 1 95 ? -5.371 7.082 8.047 1 98.38 95 VAL A C 1
ATOM 771 O O . VAL A 1 95 ? -6.062 7.973 8.547 1 98.38 95 VAL A O 1
ATOM 774 N N . ARG A 1 96 ? -4.234 6.719 8.516 1 98.31 96 ARG A N 1
ATOM 775 C CA . ARG A 1 96 ? -3.484 7.531 9.469 1 98.31 96 ARG A CA 1
ATOM 776 C C . ARG A 1 96 ? -2.018 7.633 9.062 1 98.31 96 ARG A C 1
ATOM 778 O O . ARG A 1 96 ? -1.52 6.801 8.305 1 98.31 96 ARG A O 1
ATOM 785 N N . PHE A 1 97 ? -1.408 8.641 9.531 1 98.38 97 PHE A N 1
ATOM 786 C CA . PHE A 1 97 ? -0.045 8.953 9.125 1 98.38 97 PHE A CA 1
ATOM 787 C C . PHE A 1 97 ? 0.9 8.93 10.32 1 98.38 97 PHE A C 1
ATOM 789 O O . PHE A 1 97 ? 0.536 9.359 11.414 1 98.38 97 PHE A O 1
ATOM 796 N N . CYS A 1 98 ? 2.023 8.328 10.133 1 98.19 98 CYS A N 1
ATOM 797 C CA . CYS A 1 98 ? 3.094 8.398 11.117 1 98.19 98 CYS A CA 1
ATOM 798 C C . CYS A 1 98 ? 3.871 9.703 10.992 1 98.19 98 CYS A C 1
ATOM 800 O O . CYS A 1 98 ? 4.387 10.023 9.922 1 98.19 98 CYS A O 1
ATOM 802 N N . CYS A 1 99 ? 3.939 10.438 12.078 1 97.25 99 CYS A N 1
ATOM 803 C CA . CYS A 1 99 ? 4.602 11.734 12.125 1 97.25 99 CYS A CA 1
ATOM 804 C C . CYS A 1 99 ? 5.828 11.688 13.031 1 97.25 99 CYS A C 1
ATOM 806 O O . CYS A 1 99 ? 5.938 10.812 13.891 1 97.25 99 CYS A O 1
ATOM 808 N N . ARG A 1 100 ? 6.738 12.633 12.844 1 93.88 100 ARG A N 1
ATOM 809 C CA . ARG A 1 100 ? 7.91 12.742 13.711 1 93.88 100 ARG A CA 1
ATOM 810 C C . ARG A 1 100 ? 7.598 13.57 14.953 1 93.88 100 ARG A C 1
ATOM 812 O O . ARG A 1 100 ? 6.746 14.461 14.906 1 93.88 100 ARG A O 1
ATOM 819 N N . MET B 1 1 ? 14.141 -1.502 31.75 1 27.38 1 MET B N 1
ATOM 820 C CA . MET B 1 1 ? 12.789 -1.521 31.203 1 27.38 1 MET B CA 1
ATOM 821 C C . MET B 1 1 ? 12.773 -2.223 29.844 1 27.38 1 MET B C 1
ATOM 823 O O . MET B 1 1 ? 13.508 -1.842 28.938 1 27.38 1 MET B O 1
ATOM 827 N N . ALA B 1 2 ? 12.656 -3.414 29.781 1 35.47 2 ALA B N 1
ATOM 828 C CA . ALA B 1 2 ? 12.93 -4.262 28.625 1 35.47 2 ALA B CA 1
ATOM 829 C C . ALA B 1 2 ? 12.109 -3.816 27.406 1 35.47 2 ALA B C 1
ATOM 831 O O . ALA B 1 2 ? 10.883 -3.754 27.469 1 35.47 2 ALA B O 1
ATOM 832 N N . PHE B 1 3 ? 12.516 -2.912 26.531 1 36.66 3 PHE B N 1
ATOM 833 C CA . PHE B 1 3 ? 11.844 -2.402 25.344 1 36.66 3 PHE B CA 1
ATOM 834 C C . PHE B 1 3 ? 11.312 -3.547 24.484 1 36.66 3 PHE B C 1
ATOM 836 O O . PHE B 1 3 ? 12.086 -4.367 23.984 1 36.66 3 PHE B O 1
ATOM 843 N N . PHE B 1 4 ? 10.414 -4.293 24.875 1 39.72 4 PHE B N 1
ATOM 844 C CA . PHE B 1 4 ? 9.773 -5.324 24.078 1 39.72 4 PHE B CA 1
ATOM 845 C C . PHE B 1 4 ? 9.461 -4.805 22.672 1 39.72 4 PHE B C 1
ATOM 847 O O . PHE B 1 4 ? 8.562 -3.977 22.5 1 39.72 4 PHE B O 1
ATOM 854 N N . SER B 1 5 ? 10.469 -4.516 21.922 1 46.25 5 SER B N 1
ATOM 855 C CA . SER B 1 5 ? 10.281 -4.082 20.547 1 46.25 5 SER B CA 1
ATOM 856 C C . SER B 1 5 ? 9.336 -5.016 19.797 1 46.25 5 SER B C 1
ATOM 858 O O . SER B 1 5 ? 9.586 -6.219 19.703 1 46.25 5 SER B O 1
ATOM 860 N N . THR B 1 6 ? 8.125 -5.09 20.156 1 55.34 6 THR B N 1
ATOM 861 C CA . THR B 1 6 ? 7.227 -5.98 19.438 1 55.34 6 THR B CA 1
ATOM 862 C C . THR B 1 6 ? 7.527 -5.949 17.938 1 55.34 6 THR B C 1
ATOM 864 O O . THR B 1 6 ? 7.523 -4.883 17.328 1 55.34 6 THR B O 1
ATOM 867 N N . GLU B 1 7 ? 8.359 -6.859 17.469 1 68.12 7 GLU B N 1
ATOM 868 C CA . GLU B 1 7 ? 8.781 -7.031 16.078 1 68.12 7 GLU B CA 1
ATOM 869 C C . GLU B 1 7 ? 7.586 -7.008 15.133 1 68.12 7 GLU B C 1
ATOM 871 O O . GLU B 1 7 ? 6.531 -7.574 15.438 1 68.12 7 GLU B O 1
ATOM 876 N N . TYR B 1 8 ? 7.562 -6.004 14.242 1 80.5 8 TYR B N 1
ATOM 877 C CA . TYR B 1 8 ? 6.531 -5.961 13.219 1 80.5 8 TYR B CA 1
ATOM 878 C C . TYR B 1 8 ? 6.609 -7.18 12.305 1 80.5 8 TYR B C 1
ATOM 880 O O . TYR B 1 8 ? 7.598 -7.363 11.594 1 80.5 8 TYR B O 1
ATOM 888 N N . ASN B 1 9 ? 5.613 -8.062 12.398 1 85.44 9 ASN B N 1
ATOM 889 C CA . ASN B 1 9 ? 5.598 -9.281 11.609 1 85.44 9 ASN B CA 1
ATOM 890 C C . ASN B 1 9 ? 4.816 -9.102 10.312 1 85.44 9 ASN B C 1
ATOM 892 O O . ASN B 1 9 ? 4.664 -10.047 9.531 1 85.44 9 ASN B O 1
ATOM 896 N N . GLY B 1 10 ? 4.348 -7.906 10.008 1 93 10 GLY B N 1
ATOM 897 C CA . GLY B 1 10 ? 3.57 -7.668 8.805 1 93 10 GLY B CA 1
ATOM 898 C C . GLY B 1 10 ? 2.072 -7.77 9.031 1 93 10 GLY B C 1
ATOM 899 O O . GLY B 1 10 ? 1.624 -7.949 10.164 1 93 10 GLY B O 1
ATOM 900 N N . PRO B 1 11 ? 1.276 -7.562 7.969 1 94.81 11 PRO B N 1
ATOM 901 C CA . PRO B 1 11 ? -0.178 -7.684 8.094 1 94.81 11 PRO B CA 1
ATOM 902 C C . PRO B 1 11 ? -0.624 -9.109 8.414 1 94.81 11 PRO B C 1
ATOM 904 O O . PRO B 1 11 ? 0.157 -10.055 8.273 1 94.81 11 PRO B O 1
ATOM 907 N N . PRO B 1 12 ? -1.804 -9.234 8.938 1 92.69 12 PRO B N 1
ATOM 908 C CA . PRO B 1 12 ? -2.285 -10.586 9.242 1 92.69 12 PRO B CA 1
ATOM 909 C C . PRO B 1 12 ? -2.516 -11.43 7.988 1 92.69 12 PRO B C 1
ATOM 911 O O . PRO B 1 12 ? -2.779 -10.883 6.914 1 92.69 12 PRO B O 1
ATOM 914 N N . CYS B 1 13 ? -2.418 -12.672 8.18 1 95.69 13 CYS B N 1
ATOM 915 C CA . CYS B 1 13 ? -2.691 -13.633 7.121 1 95.69 13 CYS B CA 1
ATOM 916 C C . CYS B 1 13 ? -3.502 -14.812 7.652 1 95.69 13 CYS B C 1
ATOM 918 O O . CYS B 1 13 ? -3.035 -15.547 8.523 1 95.69 13 CYS B O 1
ATOM 920 N N . LYS B 1 14 ? -4.691 -15.07 7.141 1 93.44 14 LYS B N 1
ATOM 921 C CA . LYS B 1 14 ? -5.574 -16.141 7.586 1 93.44 14 LYS B CA 1
ATOM 922 C C . LYS B 1 14 ? -5.137 -17.5 7.02 1 93.44 14 LYS B C 1
ATOM 924 O O . LYS B 1 14 ? -5.715 -18.531 7.348 1 93.44 14 LYS B O 1
ATOM 929 N N . GLY B 1 15 ? -4.223 -17.578 6.219 1 96.25 15 GLY B N 1
ATOM 930 C CA . GLY B 1 15 ? -3.635 -18.781 5.629 1 96.25 15 GLY B CA 1
ATOM 931 C C . GLY B 1 15 ? -2.139 -18.875 5.859 1 96.25 15 GLY B C 1
ATOM 932 O O . GLY B 1 15 ? -1.673 -18.828 7 1 96.25 15 GLY B O 1
ATOM 933 N N . TYR B 1 16 ? -1.398 -18.953 4.766 1 97.62 16 TYR B N 1
ATOM 934 C CA . TYR B 1 16 ? 0.054 -19.016 4.883 1 97.62 16 TYR B CA 1
ATOM 935 C C . TYR B 1 16 ? 0.72 -18 3.973 1 97.62 16 TYR B C 1
ATOM 937 O O . TYR B 1 16 ? 0.17 -17.641 2.93 1 97.62 16 TYR B O 1
ATOM 945 N N . TRP B 1 17 ? 1.836 -17.516 4.383 1 97.94 17 TRP B N 1
ATOM 946 C CA . TRP B 1 17 ? 2.639 -16.609 3.559 1 97.94 17 TRP B CA 1
ATOM 947 C C . TRP B 1 17 ? 3.559 -17.406 2.631 1 97.94 17 TRP B C 1
ATOM 949 O O . TRP B 1 17 ? 4.145 -18.406 3.039 1 97.94 17 TRP B O 1
ATOM 959 N N . THR B 1 18 ? 3.633 -16.969 1.465 1 98.5 18 THR B N 1
ATOM 960 C CA . THR B 1 18 ? 4.688 -17.469 0.593 1 98.5 18 THR B CA 1
ATOM 961 C C . THR B 1 18 ? 6.055 -16.969 1.052 1 98.5 18 THR B C 1
ATOM 963 O O . THR B 1 18 ? 6.148 -16.172 1.979 1 98.5 18 THR B O 1
ATOM 966 N N . GLU B 1 19 ? 7.105 -17.516 0.433 1 97.88 19 GLU B N 1
ATOM 967 C CA . GLU B 1 19 ? 8.391 -16.828 0.527 1 97.88 19 GLU B CA 1
ATOM 968 C C . GLU B 1 19 ? 8.297 -15.406 -0.014 1 97.88 19 GLU B C 1
ATOM 970 O O . GLU B 1 19 ? 7.301 -15.039 -0.641 1 97.88 19 GLU B O 1
ATOM 975 N N . PHE B 1 20 ? 9.297 -14.586 0.281 1 98.19 20 PHE B N 1
ATOM 976 C CA . PHE B 1 20 ? 9.391 -13.273 -0.353 1 98.19 20 PHE B CA 1
ATOM 977 C C . PHE B 1 20 ? 9.914 -13.398 -1.776 1 98.19 20 PHE B C 1
ATOM 979 O O . PHE B 1 20 ? 10.867 -14.141 -2.029 1 98.19 20 PHE B O 1
ATOM 986 N N . PHE B 1 21 ? 9.266 -12.641 -2.705 1 98 21 PHE B N 1
ATOM 987 C CA . PHE B 1 21 ? 9.711 -12.578 -4.09 1 98 21 PHE B CA 1
ATOM 988 C C . PHE B 1 21 ? 10.32 -11.211 -4.402 1 98 21 PHE B C 1
ATOM 990 O O . PHE B 1 21 ? 9.789 -10.18 -3.982 1 98 21 PHE B O 1
ATOM 997 N N . ASN B 1 22 ? 11.375 -11.141 -5.047 1 96.5 22 ASN B N 1
ATOM 998 C CA . ASN B 1 22 ? 12.047 -9.969 -5.594 1 96.5 22 ASN B CA 1
ATOM 999 C C . ASN B 1 22 ? 12.562 -10.219 -7.008 1 96.5 22 ASN B C 1
ATOM 1001 O O . ASN B 1 22 ? 13.656 -10.742 -7.188 1 96.5 22 ASN B O 1
ATOM 1005 N N . ARG B 1 23 ? 11.75 -10 -7.949 1 89.75 23 ARG B N 1
ATOM 1006 C CA . ARG B 1 23 ? 12.047 -10.477 -9.297 1 89.75 23 ARG B CA 1
ATOM 1007 C C . ARG B 1 23 ? 13.203 -9.695 -9.914 1 89.75 23 ARG B C 1
ATOM 1009 O O . ARG B 1 23 ? 13.984 -10.25 -10.695 1 89.75 23 ARG B O 1
ATOM 1016 N N . ASP B 1 24 ? 13.148 -8.391 -9.672 1 79.75 24 ASP B N 1
ATOM 1017 C CA . ASP B 1 24 ? 14.188 -7.586 -10.305 1 79.75 24 ASP B CA 1
ATOM 1018 C C . ASP B 1 24 ? 14.539 -6.371 -9.453 1 79.75 24 ASP B C 1
ATOM 1020 O O . ASP B 1 24 ? 13.898 -6.113 -8.438 1 79.75 24 ASP B O 1
ATOM 1024 N N . THR B 1 25 ? 15.727 -5.918 -9.852 1 78.69 25 THR B N 1
ATOM 1025 C CA . THR B 1 25 ? 16.141 -4.652 -9.258 1 78.69 25 THR B CA 1
ATOM 1026 C C . THR B 1 25 ? 15.547 -3.477 -10.039 1 78.69 25 THR B C 1
ATOM 1028 O O . THR B 1 25 ? 15.211 -3.611 -11.211 1 78.69 25 THR B O 1
ATOM 1031 N N . PRO B 1 26 ? 15.312 -2.408 -9.25 1 79.75 26 PRO B N 1
ATOM 1032 C CA . PRO B 1 26 ? 14.773 -1.262 -9.984 1 79.75 26 PRO B CA 1
ATOM 1033 C C . PRO B 1 26 ? 15.508 -0.997 -11.297 1 79.75 26 PRO B C 1
ATOM 1035 O O . PRO B 1 26 ? 16.734 -1.142 -11.359 1 79.75 26 PRO B O 1
ATOM 1038 N N . SER B 1 27 ? 14.711 -1.041 -12.375 1 77.25 27 SER B N 1
ATOM 1039 C CA . SER B 1 27 ? 15.273 -0.617 -13.656 1 77.25 27 SER B CA 1
ATOM 1040 C C . SER B 1 27 ? 15.203 0.897 -13.82 1 77.25 27 SER B C 1
ATOM 1042 O O . SER B 1 27 ? 14.914 1.615 -12.859 1 77.25 27 SER B O 1
ATOM 1044 N N . ASP B 1 28 ? 15.461 1.257 -15.047 1 77.06 28 ASP B N 1
ATOM 1045 C CA . ASP B 1 28 ? 15.539 2.684 -15.344 1 77.06 28 ASP B CA 1
ATOM 1046 C C . ASP B 1 28 ? 14.18 3.361 -15.148 1 77.06 28 ASP B C 1
ATOM 1048 O O . ASP B 1 28 ? 14.102 4.586 -15.023 1 77.06 28 ASP B O 1
ATOM 1052 N N . ASP B 1 29 ? 13.188 2.504 -14.828 1 87.19 29 ASP B N 1
ATOM 1053 C CA . ASP B 1 29 ? 11.945 3.271 -14.773 1 87.19 29 ASP B CA 1
ATOM 1054 C C . ASP B 1 29 ? 11.047 2.785 -13.641 1 87.19 29 ASP B C 1
ATOM 1056 O O . ASP B 1 29 ? 10.234 3.551 -13.117 1 87.19 29 ASP B O 1
ATOM 1060 N N . PHE B 1 30 ? 11.188 1.457 -13.312 1 92.69 30 PHE B N 1
ATOM 1061 C CA . PHE B 1 30 ? 10.203 0.872 -12.414 1 92.69 30 PHE B CA 1
ATOM 1062 C C . PHE B 1 30 ? 10.844 -0.213 -11.547 1 92.69 30 PHE B C 1
ATOM 1064 O O . PHE B 1 30 ? 11.891 -0.752 -11.898 1 92.69 30 PHE B O 1
ATOM 1071 N N . ASP B 1 31 ? 10.367 -0.463 -10.336 1 95.75 31 ASP B N 1
ATOM 1072 C CA . ASP B 1 31 ? 10.453 -1.729 -9.617 1 95.75 31 ASP B CA 1
ATOM 1073 C C . ASP B 1 31 ? 9.117 -2.475 -9.656 1 95.75 31 ASP B C 1
ATOM 1075 O O . ASP B 1 31 ? 8.109 -1.973 -9.164 1 95.75 31 ASP B O 1
ATOM 1079 N N . LEU B 1 32 ? 9.055 -3.689 -10.281 1 96.12 32 LEU B N 1
ATOM 1080 C CA . LEU B 1 32 ? 7.801 -4.398 -10.539 1 96.12 32 LEU B CA 1
ATOM 1081 C C . LEU B 1 32 ? 7.832 -5.793 -9.922 1 96.12 32 LEU B C 1
ATOM 1083 O O . LEU B 1 32 ? 8.594 -6.652 -10.367 1 96.12 32 LEU B O 1
ATOM 1087 N N . GLU B 1 33 ? 7.051 -6.047 -8.883 1 97.06 33 GLU B N 1
ATOM 1088 C CA . GLU B 1 33 ? 6.742 -7.363 -8.328 1 97.06 33 GLU B CA 1
ATOM 1089 C C . GLU B 1 33 ? 5.266 -7.707 -8.508 1 97.06 33 GLU B C 1
ATOM 1091 O O . GLU B 1 33 ? 4.555 -7.938 -7.527 1 97.06 33 GLU B O 1
ATOM 1096 N N . THR B 1 34 ? 4.863 -7.785 -9.766 1 97.19 34 THR B N 1
ATOM 1097 C CA . THR B 1 34 ? 3.459 -8.078 -10.039 1 97.19 34 THR B CA 1
ATOM 1098 C C . THR B 1 34 ? 3.184 -9.57 -9.922 1 97.19 34 THR B C 1
ATOM 1100 O O . THR B 1 34 ? 4.07 -10.398 -10.164 1 97.19 34 THR B O 1
ATOM 1103 N N . LEU B 1 35 ? 1.979 -9.875 -9.539 1 97.56 35 LEU B N 1
ATOM 1104 C CA . LEU B 1 35 ? 1.592 -11.281 -9.406 1 97.56 35 LEU B CA 1
ATOM 1105 C C . LEU B 1 35 ? 1.772 -12.016 -10.727 1 97.56 35 LEU B C 1
ATOM 1107 O O . LEU B 1 35 ? 2.238 -13.164 -10.742 1 97.56 35 LEU B O 1
ATOM 1111 N N . PHE B 1 36 ? 1.439 -11.375 -11.852 1 97 36 PHE B N 1
ATOM 1112 C CA . PHE B 1 36 ? 1.558 -11.984 -13.172 1 97 36 PHE B CA 1
ATOM 1113 C C . PHE B 1 36 ? 2.996 -12.406 -13.445 1 97 36 PHE B C 1
ATOM 1115 O O . PHE B 1 36 ? 3.25 -13.555 -13.805 1 97 36 PHE B O 1
ATOM 1122 N N . LYS B 1 37 ? 3.936 -11.5 -13.273 1 96.31 37 LYS B N 1
ATOM 1123 C CA . LYS B 1 37 ? 5.34 -11.789 -13.555 1 96.31 37 LYS B CA 1
ATOM 1124 C C . LYS B 1 37 ? 5.891 -12.828 -12.578 1 96.31 37 LYS B C 1
ATOM 1126 O O . LYS B 1 37 ? 6.695 -13.68 -12.961 1 96.31 37 LYS B O 1
ATOM 1131 N N . ILE B 1 38 ? 5.496 -12.781 -11.312 1 97.19 38 ILE B N 1
ATOM 1132 C CA . ILE B 1 38 ? 5.945 -13.719 -10.289 1 97.19 38 ILE B CA 1
ATOM 1133 C C . ILE B 1 38 ? 5.445 -15.125 -10.617 1 97.19 38 ILE B C 1
ATOM 1135 O O . ILE B 1 38 ? 6.195 -16.094 -10.516 1 97.19 38 ILE B O 1
ATOM 1139 N N . ARG B 1 39 ? 4.219 -15.203 -10.984 1 96.88 39 ARG B N 1
ATOM 1140 C CA . ARG B 1 39 ? 3.67 -16.5 -11.367 1 96.88 39 ARG B CA 1
ATOM 1141 C C . ARG B 1 39 ? 4.402 -17.062 -12.578 1 96.88 39 ARG B C 1
ATOM 1143 O O . ARG B 1 39 ? 4.668 -18.266 -12.641 1 96.88 39 ARG B O 1
ATOM 1150 N N . LYS B 1 40 ? 4.656 -16.234 -13.57 1 96.38 40 LYS B N 1
ATOM 1151 C CA . LYS B 1 40 ? 5.379 -16.656 -14.773 1 96.38 40 LYS B CA 1
ATOM 1152 C C . LYS B 1 40 ? 6.758 -17.203 -14.422 1 96.38 40 LYS B C 1
ATOM 1154 O O . LYS B 1 40 ? 7.203 -18.203 -14.992 1 96.38 40 LYS B O 1
ATOM 1159 N N . GLU B 1 41 ? 7.398 -16.594 -13.477 1 96.25 41 GLU B N 1
ATOM 1160 C CA . GLU B 1 41 ? 8.789 -16.922 -13.172 1 96.25 41 GLU B CA 1
ATOM 1161 C C . GLU B 1 41 ? 8.875 -18.047 -12.148 1 96.25 41 GLU B C 1
ATOM 1163 O O . GLU B 1 41 ? 9.781 -18.891 -12.219 1 96.25 41 GLU B O 1
ATOM 1168 N N . TYR B 1 42 ? 7.938 -18.094 -11.188 1 96.19 42 TYR B N 1
ATOM 1169 C CA . TYR B 1 42 ? 8.094 -19 -10.055 1 96.19 42 TYR B CA 1
ATOM 1170 C C . TYR B 1 42 ? 7.004 -20.062 -10.047 1 96.19 42 TYR B C 1
ATOM 1172 O O . TYR B 1 42 ? 7.035 -21 -9.234 1 96.19 42 TYR B O 1
ATOM 1180 N N . GLY B 1 43 ? 6.059 -19.875 -10.828 1 95.94 43 GLY B N 1
ATOM 1181 C CA . GLY B 1 43 ? 5.027 -20.891 -10.992 1 95.94 43 GLY B CA 1
ATOM 1182 C C . GLY B 1 43 ? 4.215 -21.125 -9.734 1 95.94 43 GLY B C 1
ATOM 1183 O O . GLY B 1 43 ? 3.678 -20.172 -9.148 1 95.94 43 GLY B O 1
ATOM 1184 N N . ARG B 1 44 ? 4.258 -22.359 -9.203 1 95.5 44 ARG B N 1
ATOM 1185 C CA . ARG B 1 44 ? 3.359 -22.781 -8.133 1 95.5 44 ARG B CA 1
ATOM 1186 C C . ARG B 1 44 ? 3.898 -22.359 -6.773 1 95.5 44 ARG B C 1
ATOM 1188 O O . ARG B 1 44 ? 3.271 -22.609 -5.742 1 95.5 44 ARG B O 1
ATOM 1195 N N . ARG B 1 45 ? 4.965 -21.719 -6.754 1 97 45 ARG B N 1
ATOM 1196 C CA . ARG B 1 45 ? 5.488 -21.203 -5.496 1 97 45 ARG B CA 1
ATOM 1197 C C . ARG B 1 45 ? 4.652 -20.031 -4.996 1 97 45 ARG B C 1
ATOM 1199 O O . ARG B 1 45 ? 4.781 -19.609 -3.842 1 97 45 ARG B O 1
ATOM 1206 N N . VAL B 1 46 ? 3.811 -19.562 -5.809 1 97.25 46 VAL B N 1
ATOM 1207 C CA . VAL B 1 46 ? 2.811 -18.578 -5.398 1 97.25 46 VAL B CA 1
ATOM 1208 C C . VAL B 1 46 ? 1.414 -19.094 -5.746 1 97.25 46 VAL B C 1
ATOM 1210 O O . VAL B 1 46 ? 1.202 -19.656 -6.82 1 97.25 46 VAL B O 1
ATOM 1213 N N . CYS B 1 47 ? 0.493 -18.938 -4.805 1 97.44 47 CYS B N 1
ATOM 1214 C CA . CYS B 1 47 ? -0.868 -19.422 -5.012 1 97.44 47 CYS B CA 1
ATOM 1215 C C . CYS B 1 47 ? -1.577 -18.625 -6.09 1 97.44 47 CYS B C 1
ATOM 1217 O O . CYS B 1 47 ? -1.194 -17.484 -6.371 1 97.44 47 CYS B O 1
ATOM 1219 N N . ARG B 1 48 ? -2.562 -19.125 -6.699 1 94.38 48 ARG B N 1
ATOM 1220 C CA . ARG B 1 48 ? -3.268 -18.531 -7.832 1 94.38 48 ARG B CA 1
ATOM 1221 C C . ARG B 1 48 ? -4.086 -17.328 -7.402 1 94.38 48 ARG B C 1
ATOM 1223 O O . ARG B 1 48 ? -4.199 -16.344 -8.148 1 94.38 48 ARG B O 1
ATOM 1230 N N . GLU B 1 49 ? -4.691 -17.438 -6.219 1 95.38 49 GLU B N 1
ATOM 1231 C CA . GLU B 1 49 ? -5.578 -16.375 -5.762 1 95.38 49 GLU B CA 1
ATOM 1232 C C . GLU B 1 49 ? -5.16 -15.867 -4.391 1 95.38 49 GLU B C 1
ATOM 1234 O O . GLU B 1 49 ? -5.832 -16.125 -3.389 1 95.38 49 GLU B O 1
ATOM 1239 N N . PRO B 1 50 ? -4.137 -15.031 -4.359 1 97.75 50 PRO B N 1
ATOM 1240 C CA . PRO B 1 50 ? -3.729 -14.492 -3.061 1 97.75 50 PRO B CA 1
ATOM 1241 C C . PRO B 1 50 ? -4.816 -13.641 -2.406 1 97.75 50 PRO B C 1
ATOM 1243 O O . PRO B 1 50 ? -5.531 -12.914 -3.094 1 97.75 50 PRO B O 1
ATOM 1246 N N . ILE B 1 51 ? -4.863 -13.672 -1.041 1 96.94 51 ILE B N 1
ATOM 1247 C CA . ILE B 1 51 ? -5.891 -12.945 -0.302 1 96.94 51 ILE B CA 1
ATOM 1248 C C . ILE B 1 51 ? -5.242 -11.812 0.499 1 96.94 51 ILE B C 1
ATOM 1250 O O . ILE B 1 51 ? -5.934 -11.07 1.202 1 96.94 51 ILE B O 1
ATOM 1254 N N . GLY B 1 52 ? -3.957 -11.688 0.428 1 97.5 52 GLY B N 1
ATOM 1255 C CA . GLY B 1 52 ? -3.186 -10.633 1.068 1 97.5 52 GLY B CA 1
ATOM 1256 C C . GLY B 1 52 ? -1.825 -10.422 0.433 1 97.5 52 GLY B C 1
ATOM 1257 O O . GLY B 1 52 ? -1.372 -11.234 -0.369 1 97.5 52 GLY B O 1
ATOM 1258 N N . ILE B 1 53 ? -1.256 -9.359 0.782 1 98.31 53 ILE B N 1
ATOM 1259 C CA . ILE B 1 53 ? 0.073 -9.016 0.283 1 98.31 53 ILE B CA 1
ATOM 1260 C C . ILE B 1 53 ? 0.855 -8.273 1.363 1 98.31 53 ILE B C 1
ATOM 1262 O O . ILE B 1 53 ? 0.277 -7.516 2.148 1 98.31 53 ILE B O 1
ATOM 1266 N N . ASP B 1 54 ? 2.082 -8.539 1.479 1 97.69 54 ASP B N 1
ATOM 1267 C CA . ASP B 1 54 ? 3.084 -7.887 2.316 1 97.69 54 ASP B CA 1
ATOM 1268 C C . ASP B 1 54 ? 4.258 -7.387 1.479 1 97.69 54 ASP B C 1
ATOM 1270 O O . ASP B 1 54 ? 4.816 -8.141 0.676 1 97.69 54 ASP B O 1
ATOM 1274 N N . ALA B 1 55 ? 4.617 -6.156 1.59 1 97.81 55 ALA B N 1
ATOM 1275 C CA . ALA B 1 55 ? 5.734 -5.586 0.841 1 97.81 55 ALA B CA 1
ATOM 1276 C C . ALA B 1 55 ? 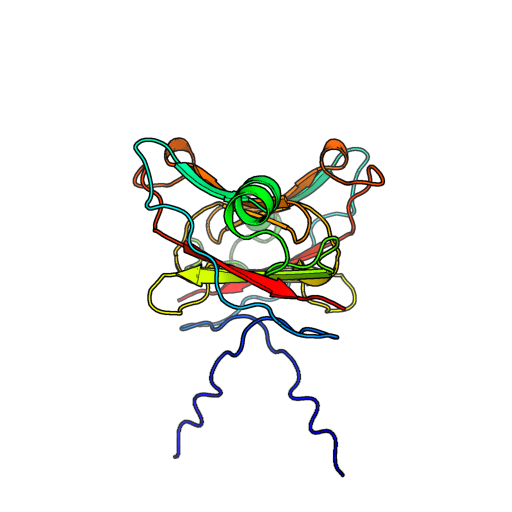6.766 -4.969 1.779 1 97.81 55 ALA B C 1
ATOM 1278 O O . ALA B 1 55 ? 6.41 -4.293 2.748 1 97.81 55 ALA B O 1
ATOM 1279 N N . ARG B 1 56 ? 8.016 -5.219 1.452 1 97.38 56 ARG B N 1
ATOM 1280 C CA . ARG B 1 56 ? 9.125 -4.789 2.301 1 97.38 56 ARG B CA 1
ATOM 1281 C C . ARG B 1 56 ? 10.289 -4.262 1.464 1 97.38 56 ARG B C 1
ATOM 1283 O O . ARG B 1 56 ? 10.508 -4.723 0.342 1 97.38 56 ARG B O 1
ATOM 1290 N N . LEU B 1 57 ? 10.953 -3.369 2.105 1 96.56 57 LEU B N 1
ATOM 1291 C CA . LEU B 1 57 ? 12.289 -3.078 1.597 1 96.56 57 LEU B CA 1
ATOM 1292 C C . LEU B 1 57 ? 13.203 -4.293 1.737 1 96.56 57 LEU B C 1
ATOM 1294 O O . LEU B 1 57 ? 12.914 -5.211 2.508 1 96.56 57 LEU B O 1
ATOM 1298 N N . LEU B 1 58 ? 14.336 -4.281 1.049 1 95.81 58 LEU B N 1
ATOM 1299 C CA . LEU B 1 58 ? 15.242 -5.418 1.114 1 95.81 58 LEU B CA 1
ATOM 1300 C C . LEU B 1 58 ? 15.773 -5.609 2.531 1 95.81 58 LEU B C 1
ATOM 1302 O O . LEU B 1 58 ? 16.078 -6.734 2.941 1 95.81 58 LEU B O 1
ATOM 1306 N N . ASN B 1 59 ? 15.805 -4.578 3.301 1 95 59 ASN B N 1
ATOM 1307 C CA . ASN B 1 59 ? 16.312 -4.668 4.668 1 95 59 ASN B CA 1
ATOM 1308 C C . ASN B 1 59 ? 15.234 -5.141 5.633 1 95 59 ASN B C 1
ATOM 1310 O O . ASN B 1 59 ? 15.453 -5.184 6.848 1 95 59 ASN B O 1
ATOM 1314 N N . GLY B 1 60 ? 14.109 -5.371 5.113 1 95 60 GLY B N 1
ATOM 1315 C CA . GLY B 1 60 ? 13.062 -5.984 5.922 1 95 60 GLY B CA 1
ATOM 1316 C C . GLY B 1 60 ? 12.047 -4.988 6.441 1 95 60 GLY B C 1
ATOM 1317 O O . GLY B 1 60 ? 11.008 -5.375 6.969 1 95 60 GLY B O 1
ATOM 1318 N N . LYS B 1 61 ? 12.297 -3.715 6.285 1 95.06 61 LYS B N 1
ATOM 1319 C CA . LYS B 1 61 ? 11.367 -2.699 6.777 1 95.06 61 LYS B CA 1
ATOM 1320 C C . LYS B 1 61 ? 10.102 -2.652 5.926 1 95.06 61 LYS B C 1
ATOM 1322 O O . LYS B 1 61 ? 10.133 -2.984 4.738 1 95.06 61 LYS B O 1
ATOM 1327 N N . ASP B 1 62 ? 9.008 -2.223 6.59 1 96.44 62 ASP B N 1
ATOM 1328 C CA . ASP B 1 62 ? 7.73 -2.082 5.895 1 96.44 62 ASP B CA 1
ATOM 1329 C C . ASP B 1 62 ? 7.828 -1.05 4.773 1 96.44 62 ASP B C 1
ATOM 1331 O O . ASP B 1 62 ? 8.477 -0.015 4.93 1 96.44 62 ASP B O 1
ATOM 1335 N N . TYR B 1 63 ? 7.152 -1.324 3.633 1 96.62 63 TYR B N 1
ATOM 1336 C CA . TYR B 1 63 ? 7.195 -0.418 2.49 1 96.62 63 TYR B CA 1
ATOM 1337 C C . TYR B 1 63 ? 6.773 0.989 2.893 1 96.62 63 TYR B C 1
ATOM 1339 O O . TYR B 1 63 ? 7.234 1.974 2.312 1 96.62 63 TYR B O 1
ATOM 1347 N N . SER B 1 64 ? 5.848 1.102 3.822 1 94.5 64 SER B N 1
ATOM 1348 C CA . SER B 1 64 ? 5.242 2.371 4.215 1 94.5 64 SER B CA 1
ATOM 1349 C C . SER B 1 64 ? 6.281 3.314 4.816 1 94.5 64 SER B C 1
ATOM 1351 O O . SER B 1 64 ? 6.023 4.512 4.969 1 94.5 64 SER B O 1
ATOM 1353 N N . THR B 1 65 ? 7.477 2.795 5.16 1 91.94 65 THR B N 1
ATOM 1354 C CA . THR B 1 65 ? 8.5 3.625 5.785 1 91.94 65 THR B CA 1
ATOM 1355 C C . THR B 1 65 ? 9.438 4.215 4.734 1 91.94 65 THR B C 1
ATOM 1357 O O . THR B 1 65 ? 10.312 5.016 5.059 1 91.94 65 THR B O 1
ATOM 1360 N N . SER B 1 66 ? 9.328 3.865 3.471 1 94.06 66 SER B N 1
ATOM 1361 C CA . SER B 1 66 ? 10.227 4.297 2.404 1 94.06 66 SER B CA 1
ATOM 1362 C C . SER B 1 66 ? 9.891 5.715 1.944 1 94.06 66 SER B C 1
ATOM 1364 O O . SER B 1 66 ? 10.719 6.371 1.304 1 94.06 66 S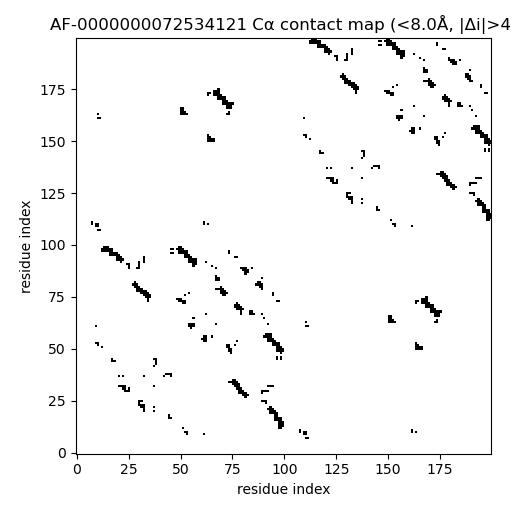ER B O 1
ATOM 1366 N N . GLY B 1 67 ? 8.633 6.188 2.211 1 94.56 67 GLY B N 1
ATOM 1367 C CA . GLY B 1 67 ? 8.188 7.484 1.724 1 94.56 67 GLY B CA 1
ATOM 1368 C C . GLY B 1 67 ? 7.703 7.449 0.288 1 94.56 67 GLY B C 1
ATOM 1369 O O . GLY B 1 67 ? 7.242 8.461 -0.243 1 94.56 67 GLY B O 1
ATOM 1370 N N . GLU B 1 68 ? 7.766 6.379 -0.417 1 97.38 68 GLU B N 1
ATOM 1371 C CA . GLU B 1 68 ? 7.453 6.277 -1.84 1 97.38 68 GLU B CA 1
ATOM 1372 C C . GLU B 1 68 ? 5.965 6.031 -2.064 1 97.38 68 GLU B C 1
ATOM 1374 O O . GLU B 1 68 ? 5.266 5.566 -1.163 1 97.38 68 GLU B O 1
ATOM 1379 N N . VAL B 1 69 ? 5.516 6.434 -3.221 1 98.38 69 VAL B N 1
ATOM 1380 C CA . VAL B 1 69 ? 4.16 6.152 -3.682 1 98.38 69 VAL B CA 1
ATOM 1381 C C . VAL B 1 69 ? 4.156 4.875 -4.516 1 98.38 69 VAL B C 1
ATOM 1383 O O . VAL B 1 69 ? 4.875 4.773 -5.512 1 98.38 69 VAL B O 1
ATOM 1386 N N . VAL B 1 70 ? 3.32 3.898 -4.102 1 98.38 70 VAL B N 1
ATOM 1387 C CA . VAL B 1 70 ? 3.352 2.605 -4.773 1 98.38 70 VAL B CA 1
ATOM 1388 C C . VAL B 1 70 ? 1.931 2.174 -5.133 1 98.38 70 VAL B C 1
ATOM 1390 O O . VAL B 1 70 ? 0.958 2.711 -4.594 1 98.38 70 VAL B O 1
ATOM 1393 N N . VAL B 1 71 ? 1.792 1.316 -6.102 1 98.56 71 VAL B N 1
ATOM 1394 C CA . VAL B 1 71 ? 0.571 0.581 -6.414 1 98.56 71 VAL B CA 1
ATOM 1395 C C . VAL B 1 71 ? 0.669 -0.841 -5.863 1 98.56 71 VAL B C 1
ATOM 1397 O O . VAL B 1 71 ? 1.66 -1.537 -6.102 1 98.56 71 VAL B O 1
ATOM 1400 N N . ILE B 1 72 ? -0.328 -1.237 -5.102 1 98.62 72 ILE B N 1
ATOM 1401 C CA . ILE B 1 72 ? -0.194 -2.512 -4.402 1 98.62 72 ILE B CA 1
ATOM 1402 C C . ILE B 1 72 ? -1.569 -3.152 -4.23 1 98.62 72 ILE B C 1
ATOM 1404 O O . ILE B 1 72 ? -2.568 -2.451 -4.055 1 98.62 72 ILE B O 1
ATOM 1408 N N . GLY B 1 73 ? -1.633 -4.434 -4.262 1 98.19 73 GLY B N 1
ATOM 1409 C CA . GLY B 1 73 ? -2.795 -5.262 -3.986 1 98.19 73 GLY B CA 1
ATOM 1410 C C . GLY B 1 73 ? -2.523 -6.746 -4.16 1 98.19 73 GLY B C 1
ATOM 1411 O O . GLY B 1 73 ? -1.67 -7.137 -4.961 1 98.19 73 GLY B O 1
ATOM 1412 N N . PRO B 1 74 ? -3.301 -7.57 -3.494 1 97.69 74 PRO B N 1
ATOM 1413 C CA . PRO B 1 74 ? -2.99 -9 -3.5 1 97.69 74 PRO B CA 1
ATOM 1414 C C . PRO B 1 74 ? -3.141 -9.633 -4.883 1 97.69 74 PRO B C 1
ATOM 1416 O O . PRO B 1 74 ? -2.441 -10.594 -5.203 1 97.69 74 PRO B O 1
ATOM 1419 N N . ARG B 1 75 ? -3.998 -9.109 -5.684 1 95.38 75 ARG B N 1
ATOM 1420 C CA . ARG B 1 75 ? -4.223 -9.742 -6.98 1 95.38 75 ARG B CA 1
ATOM 1421 C C . ARG B 1 75 ? -3.43 -9.031 -8.07 1 95.38 75 ARG B C 1
ATOM 1423 O O . ARG B 1 75 ? -3.439 -9.461 -9.227 1 95.38 75 ARG B O 1
ATOM 1430 N N . TYR B 1 76 ? -2.854 -7.965 -7.77 1 97.56 76 TYR B N 1
ATOM 1431 C CA . TYR B 1 76 ? -2.008 -7.207 -8.68 1 97.56 76 TYR B CA 1
ATOM 1432 C C . TYR B 1 76 ? -0.532 -7.441 -8.383 1 97.56 76 TYR B C 1
ATOM 1434 O O . TYR B 1 76 ? 0.256 -7.719 -9.289 1 97.56 76 TYR B O 1
ATOM 1442 N N . GLY B 1 77 ? -0.184 -7.344 -7.148 1 98 77 GLY B N 1
ATOM 1443 C CA . GLY B 1 77 ? 1.201 -7.309 -6.711 1 98 77 GLY B CA 1
ATOM 1444 C C . GLY B 1 77 ? 1.652 -5.93 -6.27 1 98 77 GLY B C 1
ATOM 1445 O O . GLY B 1 77 ? 0.982 -5.277 -5.469 1 98 77 GLY B O 1
ATOM 1446 N N . PHE B 1 78 ? 2.764 -5.543 -6.77 1 98.12 78 PHE B N 1
ATOM 1447 C CA . PHE B 1 78 ? 3.414 -4.328 -6.293 1 98.12 78 PHE B CA 1
ATOM 1448 C C . PHE B 1 78 ? 4.176 -3.643 -7.422 1 98.12 78 PHE B C 1
ATOM 1450 O O . PHE B 1 78 ? 4.852 -4.305 -8.211 1 98.12 78 PHE B O 1
ATOM 1457 N N . SER B 1 79 ? 4.012 -2.305 -7.48 1 97.31 79 SER B N 1
ATOM 1458 C CA . SER B 1 79 ? 4.797 -1.544 -8.445 1 97.31 79 SER B CA 1
ATOM 1459 C C . SER B 1 79 ? 5.195 -0.184 -7.883 1 97.31 79 SER B C 1
ATOM 1461 O O . SER B 1 79 ? 4.41 0.461 -7.188 1 97.31 79 SER B O 1
ATOM 1463 N N . CYS B 1 80 ? 6.355 0.193 -8.148 1 97.69 80 CYS B N 1
ATOM 1464 C CA . CYS B 1 80 ? 6.926 1.513 -7.898 1 97.69 80 CYS B CA 1
ATOM 1465 C C . CYS B 1 80 ? 7.445 2.137 -9.188 1 97.69 80 CYS B C 1
ATOM 1467 O O . CYS B 1 80 ? 8.234 1.524 -9.906 1 97.69 80 CYS B O 1
ATOM 1469 N N . LYS B 1 81 ? 7.004 3.32 -9.492 1 96.94 81 LYS B N 1
ATOM 1470 C CA . LYS B 1 81 ? 7.461 4.039 -10.68 1 96.94 81 LYS B CA 1
ATOM 1471 C C . LYS B 1 81 ? 8.336 5.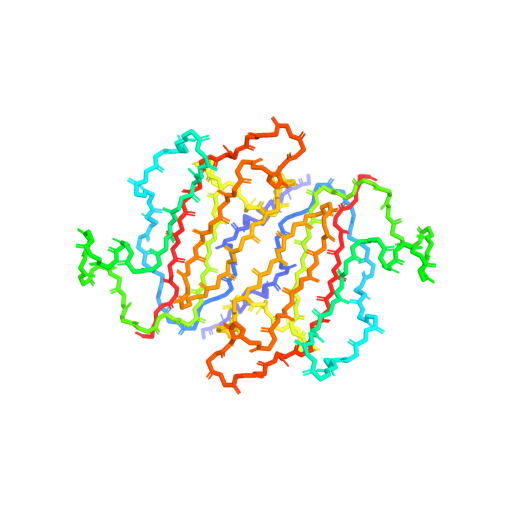23 -10.297 1 96.94 81 LYS B C 1
ATOM 1473 O O . LYS B 1 81 ? 7.941 6.062 -9.484 1 96.94 81 LYS B O 1
ATOM 1478 N N . ASN B 1 82 ? 9.469 5.285 -10.969 1 96.75 82 ASN B N 1
ATOM 1479 C CA . ASN B 1 82 ? 10.438 6.332 -10.664 1 96.75 82 ASN B CA 1
ATOM 1480 C C . ASN B 1 82 ? 9.82 7.723 -10.766 1 96.75 82 ASN B C 1
ATOM 1482 O O . ASN B 1 82 ? 10.039 8.57 -9.898 1 96.75 82 ASN B O 1
ATOM 1486 N N . GLU B 1 83 ? 9.031 7.891 -11.758 1 95.88 83 GLU B N 1
ATOM 1487 C CA . GLU B 1 83 ? 8.508 9.219 -12.055 1 95.88 83 GLU B CA 1
ATOM 1488 C C . GLU B 1 83 ? 7.543 9.688 -10.969 1 95.88 83 GLU B C 1
ATOM 1490 O O . GLU B 1 83 ? 7.219 10.875 -10.883 1 95.88 83 GLU B O 1
ATOM 1495 N N . ASN B 1 84 ? 7.035 8.789 -10.133 1 96.5 84 ASN B N 1
ATOM 1496 C CA . ASN B 1 84 ? 6.066 9.133 -9.094 1 96.5 84 ASN B CA 1
ATOM 1497 C C . ASN B 1 84 ? 6.75 9.438 -7.766 1 96.5 84 ASN B C 1
ATOM 1499 O O . ASN B 1 84 ? 6.086 9.758 -6.777 1 96.5 84 ASN B O 1
ATOM 1503 N N . GLN B 1 85 ? 8.117 9.344 -7.66 1 96.75 85 GLN B N 1
ATOM 1504 C CA . GLN B 1 85 ? 8.852 9.5 -6.414 1 96.75 85 GLN B CA 1
ATOM 1505 C C . GLN B 1 85 ? 9.492 10.883 -6.328 1 96.75 85 GLN B C 1
ATOM 1507 O O . GLN B 1 85 ? 9.883 11.453 -7.348 1 96.75 85 GLN B O 1
ATOM 1512 N N . LEU B 1 86 ? 9.68 11.398 -5.199 1 92.56 86 LEU B N 1
ATOM 1513 C CA . LEU B 1 86 ? 10.258 12.719 -4.965 1 92.56 86 LEU B CA 1
ATOM 1514 C C . LEU B 1 86 ? 11.656 12.812 -5.555 1 92.56 86 LEU B C 1
ATOM 1516 O O . LEU B 1 86 ? 12.016 13.828 -6.152 1 92.56 86 LEU B O 1
ATOM 1520 N N . ASP B 1 87 ? 12.461 11.75 -5.414 1 93.81 87 ASP B N 1
ATOM 1521 C CA . ASP B 1 87 ? 13.836 11.789 -5.898 1 93.81 87 ASP B CA 1
ATOM 1522 C C . ASP B 1 87 ? 13.961 11.117 -7.262 1 93.81 87 ASP B C 1
ATOM 1524 O O . ASP B 1 87 ? 15.07 10.93 -7.773 1 93.81 87 ASP B O 1
ATOM 1528 N N . GLY B 1 88 ? 12.859 10.719 -7.777 1 94.69 88 GLY B N 1
ATOM 1529 C CA . GLY B 1 88 ? 12.852 10.125 -9.109 1 94.69 88 GLY B CA 1
ATOM 1530 C C . GLY B 1 88 ? 13.359 8.695 -9.125 1 94.69 88 GLY B C 1
ATOM 1531 O O . GLY B 1 88 ? 13.727 8.18 -10.188 1 94.69 88 GLY B O 1
ATOM 1532 N N . LYS B 1 89 ? 13.43 8.133 -7.91 1 94.69 89 LYS B N 1
ATOM 1533 C CA . LYS B 1 89 ? 13.953 6.77 -7.848 1 94.69 89 LYS B CA 1
ATOM 1534 C C . LYS B 1 89 ? 13.117 5.895 -6.922 1 94.69 89 LYS B C 1
ATOM 1536 O O . LYS B 1 89 ? 12.68 6.348 -5.863 1 94.69 89 LYS B O 1
ATOM 1541 N N . CYS B 1 90 ? 12.969 4.641 -7.379 1 96.94 90 CYS B N 1
ATOM 1542 C CA . CYS B 1 90 ? 12.352 3.639 -6.52 1 96.94 90 CYS B CA 1
ATOM 1543 C C . CYS B 1 90 ? 13.406 2.846 -5.754 1 96.94 90 CYS B C 1
ATOM 1545 O O . CYS B 1 90 ? 14.469 2.543 -6.293 1 96.94 90 CYS B O 1
ATOM 1547 N N . GLU B 1 91 ? 13.047 2.512 -4.52 1 95.56 91 GLU B N 1
ATOM 1548 C CA . GLU B 1 91 ? 13.789 1.477 -3.812 1 95.56 91 GLU B CA 1
ATOM 1549 C C . GLU B 1 91 ? 13.484 0.093 -4.379 1 95.56 91 GLU B C 1
ATOM 1551 O O . GLU B 1 91 ? 12.586 -0.061 -5.203 1 95.56 91 GLU B O 1
ATOM 1556 N N . ASP B 1 92 ? 14.328 -0.791 -4.012 1 96.62 92 ASP B N 1
ATOM 1557 C CA . ASP B 1 92 ? 14.078 -2.186 -4.367 1 96.62 92 ASP B CA 1
ATOM 1558 C C . ASP B 1 92 ? 13.219 -2.877 -3.311 1 96.62 92 ASP B C 1
ATOM 1560 O O . ASP B 1 92 ? 13.531 -2.818 -2.119 1 96.62 92 ASP B O 1
ATOM 1564 N N . TYR B 1 93 ? 12.125 -3.498 -3.752 1 97.44 93 TYR B N 1
ATOM 1565 C CA . TYR B 1 93 ? 11.18 -4.113 -2.826 1 97.44 93 TYR B CA 1
ATOM 1566 C C . TYR B 1 93 ? 11.07 -5.613 -3.07 1 97.44 93 TYR B C 1
ATOM 1568 O O . TYR B 1 93 ? 11.297 -6.086 -4.188 1 97.44 93 TYR B O 1
ATOM 1576 N N . LYS B 1 94 ? 10.703 -6.301 -2.053 1 97.94 94 LYS B N 1
ATOM 1577 C CA . LYS B 1 94 ? 10.266 -7.691 -2.105 1 97.94 94 LYS B CA 1
ATOM 1578 C C . LYS B 1 94 ? 8.844 -7.84 -1.563 1 97.94 94 LYS B C 1
ATOM 1580 O O . LYS B 1 94 ? 8.414 -7.055 -0.715 1 97.94 94 LYS B O 1
ATOM 1585 N N . VAL B 1 95 ? 8.156 -8.883 -2.121 1 98.38 95 VAL B N 1
ATOM 1586 C CA . VAL B 1 95 ? 6.766 -9.047 -1.704 1 98.38 95 VAL B CA 1
ATOM 1587 C C . VAL B 1 95 ? 6.492 -10.508 -1.381 1 98.38 95 VAL B C 1
ATOM 1589 O O . VAL B 1 95 ? 7.18 -11.406 -1.885 1 98.38 95 VAL B O 1
ATOM 1592 N N . ARG B 1 96 ? 5.555 -10.711 -0.531 1 98.31 96 ARG B N 1
ATOM 1593 C CA . ARG B 1 96 ? 4.988 -12.031 -0.302 1 98.31 96 ARG B CA 1
ATOM 1594 C C . ARG B 1 96 ? 3.465 -11.977 -0.26 1 98.31 96 ARG B C 1
ATOM 1596 O O . ARG B 1 96 ? 2.885 -10.914 -0.039 1 98.31 96 ARG B O 1
ATOM 1603 N N . PHE B 1 97 ? 2.893 -13.078 -0.524 1 98.38 97 PHE B N 1
ATOM 1604 C CA . PHE B 1 97 ? 1.443 -13.148 -0.67 1 98.38 97 PHE B CA 1
ATOM 1605 C C . PHE B 1 97 ? 0.843 -14.094 0.365 1 98.38 97 PHE B C 1
ATOM 1607 O O . PHE B 1 97 ? 1.424 -15.133 0.673 1 98.38 97 PHE B O 1
ATOM 1614 N N . CYS B 1 98 ? -0.218 -13.664 0.958 1 98.19 98 CYS B N 1
ATOM 1615 C CA . CYS B 1 98 ? -1.001 -14.539 1.825 1 98.19 98 CYS B CA 1
ATOM 1616 C C . CYS B 1 98 ? -1.92 -15.438 1.009 1 98.19 98 CYS B C 1
ATOM 1618 O O . CYS B 1 98 ? -2.725 -14.953 0.213 1 98.19 98 CYS B O 1
ATOM 1620 N N . CYS B 1 99 ? -1.797 -16.75 1.198 1 97.25 99 CYS B N 1
ATOM 1621 C CA . CYS B 1 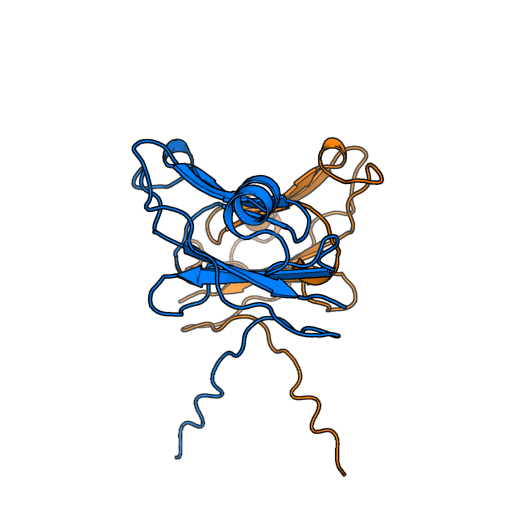99 ? -2.561 -17.75 0.468 1 97.25 99 CYS B CA 1
ATOM 1622 C C . CYS B 1 99 ? -3.504 -18.5 1.399 1 97.25 99 CYS B C 1
ATOM 1624 O O . CYS B 1 99 ? -3.297 -18.516 2.613 1 97.25 99 CYS B O 1
ATOM 1626 N N . ARG B 1 100 ? -4.527 -19.125 0.828 1 93.81 100 ARG B N 1
ATOM 1627 C CA . ARG B 1 100 ? -5.445 -19.953 1.605 1 93.81 100 ARG B CA 1
ATOM 1628 C C . ARG B 1 100 ? -4.934 -21.391 1.718 1 93.81 100 ARG B C 1
ATOM 1630 O O . ARG B 1 100 ? -4.246 -21.875 0.82 1 93.81 100 ARG B O 1
#

Secondary structure (DSSP, 8-state):
----------S--SSEEPPPB------SSEEEEEHHHHHHHHGGGS-SS-SEEEEEETTS-BGGGS---EEEETTTEEEEEGGGSTTS-PPPEEEEEEE-/----------S--SSEEPPPB------SSEEEEEHHHHHHHHGGGS-SS-SEEEEEETTS-BGGGS---EEEETTTEEEEEGGGSTTS-PPPEEEEEEE-